Protein 5J4O (pdb70)

Organism: Homo sapiens (NCBI:txid9606)

Sequence (222 aa):
EASRQQQRRFNTSSIRDFEFWLSEAETLLAMKDQQARDLASSAGNLLKKHQLLERREMLAREDALKDLNTLAEDDLLSSSGTTFNVDQIVKKKDNNVNKRFLNVQELAAAHHEKLKEAYALFQFFQDLDDEESWIEEKLIRVSSQDYGRDLQGVQNLLKKHKRLEGELVAHEEPAIQNVLDMAEKLKDKAAVGQEEIQLRLAQFVEHWEEKLKELAKARGLKLEESLEYLQFMQ

CATH classification: 1.20.58.60

Solvent-accessible surface area: 14450 Å² total; per-residue (Å²): 232,42,66,93,44,105,113,0,33,79,32,0,138,75,5,56,137,21,0,51,93,6,54,77,10,14,88,36,64,126,91,18,202,76,46,81,35,0,18,80,7,19,135,94,3,53,92,10,113,166,59,21,137,70,45,53,83,43,10,126,96,6,35,82,27,0,81,72,2,43,102,62,69,32,198,33,65,99,88,0,59,134,54,36,62,82,0,40,141,68,7,93,68,0,59,124,72,9,72,58,23,12,82,113,1,95,79,10,81,30,10,54,53,2,42,81,34,0,71,78,25,45,73,42,1,84,87,15,20,138,102,4,80,42,164,78,70,20,235,83,42,147,25,0,90,70,24,13,138,120,7,129,167,9,64,50,73,22,110,76,44,99,88,37,2,82,66,1,53,60,44,13,111,128,22,132,141,98,80,32,1,43,112,147,135,20,90,114,66,17,61,88,3,48,107,57,16,90,116,0,82,121,59,6,136,51,19,9,86,105,0,104,96,17,40,109,139,24,83,170,128,163

InterPro domains:
  IPR001452 SH3 domain [PF00018] (984-1028)
  IPR001452 SH3 domain [PS50002] (977-1036)
  IPR001452 SH3 domain [SM00326] (980-1035)
  IPR002017 Spectrin repeat [PF00435] (53-155)
  IPR002017 Spectrin repeat [PF00435] (159-261)
  IPR002017 Spectrin repeat [PF00435] (265-367)
  IPR002017 Spectrin repeat [PF00435] (371-474)
  IPR002017 Spectrin repeat [PF00435] (477-580)
  IPR002017 Spectrin repeat [PF00435] (583-685)
  IPR002017 Spectrin repeat [PF00435] (688-790)
  IPR002017 Spectrin repeat [PF00435] (794-896)
  IPR002017 Spectrin repeat [PF00435] (900-969)
  IPR002017 Spectrin repeat [PF00435] (1086-1179)
  IPR002017 Spectrin repeat [PF00435] (1185-1287)
  IPR002017 Spectrin repeat [PF00435] (1290-1392)
  IPR002017 Spectrin repeat [PF00435] (1396-1497)
  IPR002017 Spectrin repeat [PF00435] (1501-1605)
  IPR002017 Spectrin repeat [PF00435] (1608-1711)
  IPR002017 Spectrin repeat [PF00435] (1714-1817)
  IPR002017 Spectrin repeat [PF00435] (1820-1926)

Structure (mmCIF, N/CA/C/O backbone):
data_5J4O
#
_entry.id   5J4O
#
_cell.length_a   37.640
_cell.length_b   43.670
_cell.length_c   154.280
_cell.angle_alpha   90.00
_cell.angle_beta   90.00
_cell.angle_gamma   90.00
#
_symmetry.space_group_name_H-M   'P 21 21 21'
#
loop_
_entity.id
_entity.type
_entity.pdbx_description
1 polymer 'Spectrin alpha chain, erythrocytic 1'
2 non-polymer 1,2-ETHANEDIOL
3 non-polymer 'TETRAETHYLENE GLYCOL'
4 water water
#
loop_
_atom_site.group_PDB
_atom_site.id
_atom_site.type_symbol
_atom_site.label_atom_id
_atom_site.label_alt_id
_atom_site.label_comp_id
_atom_site.label_asym_id
_atom_site.label_entity_id
_atom_site.label_seq_id
_atom_site.pdbx_PDB_ins_code
_atom_site.Cartn_x
_atom_site.Cartn_y
_atom_site.Cartn_z
_atom_site.occupancy
_atom_site.B_iso_or_equiv
_atom_site.auth_seq_id
_atom_site.auth_comp_id
_atom_site.auth_asym_id
_atom_site.auth_atom_id
_atom_site.pdbx_PDB_model_num
ATOM 1 N N . GLU A 1 10 ? -28.541 41.073 -7.517 1.00 40.04 7 GLU A N 1
ATOM 2 C CA . GLU A 1 10 ? -29.456 41.508 -6.460 1.00 37.05 7 GLU A CA 1
ATOM 3 C C . GLU A 1 10 ? -30.228 40.333 -5.815 1.00 31.47 7 GLU A C 1
ATOM 4 O O . GLU A 1 10 ? -31.119 40.577 -5.017 1.00 27.78 7 GLU A O 1
ATOM 15 N N . ALA A 1 11 ? -29.921 39.074 -6.146 1.00 25.24 8 ALA A N 1
ATOM 16 C CA . ALA A 1 11 ? -30.712 37.965 -5.630 1.00 23.01 8 ALA A CA 1
ATOM 17 C C . ALA A 1 11 ? -30.692 37.839 -4.118 1.00 23.25 8 ALA A C 1
ATOM 18 O O . ALA A 1 11 ? -29.632 38.033 -3.497 1.00 23.72 8 ALA A O 1
ATOM 25 N N . SER A 1 12 ? -31.808 37.365 -3.523 1.00 18.38 9 S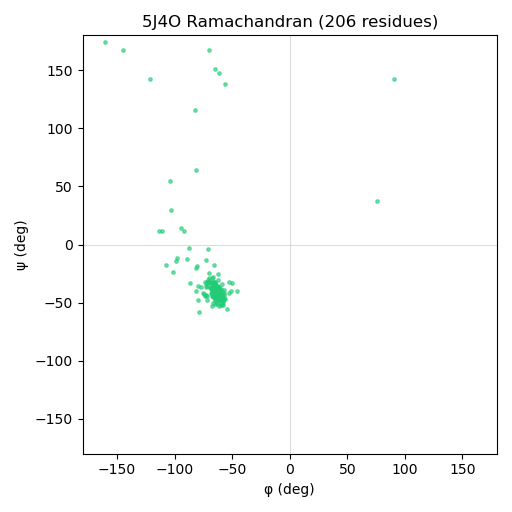ER A N 1
ATOM 26 C CA . SER A 1 12 ? -31.857 37.096 -2.097 1.00 15.87 9 SER A C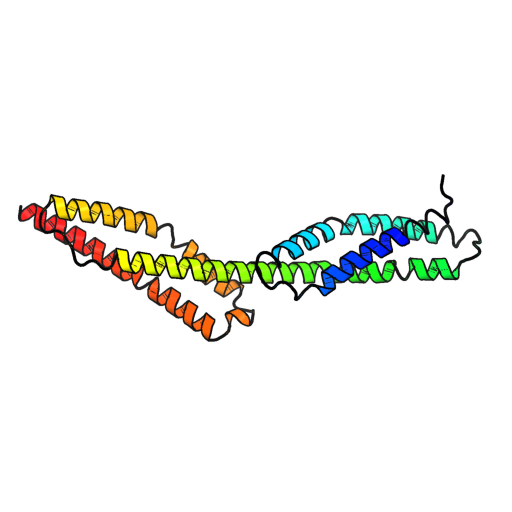A 1
ATOM 27 C C . SER A 1 12 ? -30.980 35.863 -1.757 1.00 18.49 9 SER A C 1
ATOM 28 O O . SER A 1 12 ? -30.608 35.083 -2.645 1.00 18.39 9 SER A O 1
ATOM 36 N N . ARG A 1 13 ? -30.710 35.653 -0.471 1.00 17.00 10 ARG A N 1
ATOM 37 C CA . ARG A 1 13 ? -29.920 34.506 -0.013 1.00 17.17 10 ARG A CA 1
ATOM 38 C C . ARG A 1 13 ? -30.623 33.233 -0.474 1.00 17.18 10 ARG A C 1
ATOM 39 O O . ARG A 1 13 ? -29.986 32.291 -0.982 1.00 17.34 10 ARG A O 1
ATOM 60 N N . GLN A 1 14 ? -31.969 33.172 -0.315 1.00 15.06 11 GLN A N 1
ATOM 61 C CA . GLN A 1 14 ? -32.687 31.972 -0.733 1.00 15.44 11 GLN A CA 1
ATOM 62 C C . GLN A 1 14 ? -32.606 31.718 -2.240 1.00 18.27 11 GLN A C 1
ATOM 63 O O . GLN A 1 14 ? -32.461 30.550 -2.662 1.00 18.33 11 GLN A O 1
ATOM 77 N N . GLN A 1 15 ? -32.699 32.770 -3.043 1.00 15.64 12 GLN A N 1
ATOM 78 C CA A GLN A 1 15 ? -32.613 32.636 -4.496 0.46 16.46 12 GLN A CA 1
ATOM 79 C CA B GLN A 1 15 ? -32.600 32.591 -4.501 0.54 16.11 12 GLN A CA 1
ATOM 80 C C . GLN A 1 15 ? -31.203 32.180 -4.886 1.00 19.07 12 GLN A C 1
ATOM 81 O O . GLN A 1 15 ? -31.043 31.290 -5.749 1.00 18.42 12 GLN A O 1
ATOM 108 N N . ARG A 1 16 ? -30.169 32.778 -4.248 1.00 16.74 13 ARG A N 1
ATOM 109 C CA A ARG A 1 16 ? -28.799 32.386 -4.576 0.52 17.15 13 ARG A CA 1
ATOM 110 C CA B ARG A 1 16 ? -28.769 32.393 -4.501 0.48 17.16 13 ARG A CA 1
ATOM 111 C C . ARG A 1 16 ? -28.567 30.929 -4.186 1.00 17.23 13 ARG A C 1
ATOM 112 O O . ARG A 1 16 ? -27.883 30.190 -4.931 1.00 16.65 13 ARG A O 1
ATOM 153 N N . PHE A 1 17 ? -29.103 30.504 -3.054 1.00 15.02 14 PHE A N 1
ATOM 154 C CA . PHE A 1 17 ? -28.976 29.096 -2.645 1.00 14.77 14 PHE A CA 1
ATOM 155 C C . PHE A 1 17 ? -29.608 28.181 -3.671 1.00 16.62 14 PHE A C 1
ATOM 156 O O . PHE A 1 17 ? -28.999 27.186 -4.105 1.00 18.04 14 PHE A O 1
ATOM 173 N N . ASN A 1 18 ? -30.834 28.519 -4.107 1.00 15.11 15 ASN A N 1
ATOM 174 C CA . ASN A 1 18 ? -31.493 27.659 -5.087 1.00 15.15 15 ASN A CA 1
ATOM 175 C C . ASN A 1 18 ? -30.727 27.605 -6.407 1.00 16.63 15 ASN A C 1
ATOM 176 O O . ASN A 1 18 ? -30.615 26.532 -7.017 1.00 16.24 15 ASN A O 1
ATOM 187 N N . THR A 1 19 ? -30.210 28.742 -6.878 1.00 15.44 16 THR A N 1
ATOM 188 C CA . THR A 1 19 ? -29.443 28.763 -8.127 1.00 15.91 16 THR A CA 1
ATOM 189 C C . THR A 1 19 ? -28.159 27.932 -8.006 1.00 18.72 16 THR A C 1
ATOM 190 O O . THR A 1 19 ? -27.796 27.190 -8.928 1.00 18.22 16 THR A O 1
ATOM 201 N N . SER A 1 20 ? -27.492 28.026 -6.832 1.00 16.29 17 SER A N 1
ATOM 202 C CA A SER A 1 20 ? -26.256 27.281 -6.576 0.58 16.44 17 SER A CA 1
ATOM 203 C CA B SER A 1 20 ? -26.251 27.283 -6.606 0.42 16.37 17 SER A CA 1
ATOM 204 C C . SER A 1 20 ? -26.520 25.796 -6.509 1.00 18.74 17 SER A C 1
ATOM 205 O O . SER A 1 20 ? -25.747 24.998 -7.077 1.00 19.75 17 SER A O 1
ATOM 220 N N . ILE A 1 21 ? -27.608 25.404 -5.841 1.00 15.65 18 ILE A N 1
ATOM 221 C CA . ILE A 1 21 ? -27.953 23.995 -5.755 1.00 14.81 18 ILE A CA 1
ATOM 222 C C . ILE A 1 21 ? -28.209 23.479 -7.178 1.00 19.27 18 ILE A C 1
ATOM 223 O O . ILE A 1 21 ? -27.711 22.427 -7.524 1.00 18.28 18 ILE A O 1
ATOM 239 N N . ARG A 1 22 ? -28.996 24.183 -7.993 1.00 15.98 19 ARG A N 1
ATOM 240 C CA . ARG A 1 22 ? -29.233 23.725 -9.367 1.00 15.40 19 ARG A CA 1
ATOM 241 C C . ARG A 1 22 ? -27.935 23.560 -10.158 1.00 19.06 19 ARG A C 1
ATOM 242 O O . ARG A 1 22 ? -27.759 22.562 -10.889 1.00 19.63 19 ARG A O 1
ATOM 263 N N . ASP A 1 23 ? -27.009 24.507 -10.012 1.00 18.23 20 ASP A N 1
ATOM 264 C CA . ASP A 1 23 ? -25.722 24.450 -10.695 1.00 19.63 20 ASP A CA 1
ATOM 265 C C . ASP A 1 23 ? -24.925 23.229 -10.256 1.00 20.98 20 ASP A C 1
ATOM 266 O O . ASP A 1 23 ? -24.438 22.466 -11.107 1.00 21.58 20 ASP A O 1
ATOM 275 N N . PHE A 1 24 ? -24.871 22.957 -8.947 1.00 17.90 21 PHE A N 1
ATOM 276 C CA . PHE A 1 24 ? -24.173 21.767 -8.428 1.00 16.74 21 PHE A CA 1
ATOM 277 C C . PHE A 1 24 ? -24.836 20.492 -8.878 1.00 18.36 21 PHE A C 1
ATOM 278 O O . PHE A 1 24 ? -24.139 19.533 -9.226 1.00 18.04 21 PHE A O 1
ATOM 295 N N . GLU A 1 25 ? -26.173 20.442 -8.881 1.00 15.75 22 GLU A N 1
ATOM 296 C CA . GLU A 1 25 ? -26.892 19.242 -9.315 1.00 14.63 22 GLU A CA 1
ATOM 297 C C . GLU A 1 25 ? -26.540 18.904 -10.755 1.00 18.93 22 GLU A C 1
ATOM 298 O O . GLU A 1 25 ? -26.284 17.747 -11.072 1.00 19.59 22 GLU A O 1
ATOM 310 N N . PHE A 1 26 ? -26.510 19.897 -11.635 1.00 16.98 23 PHE A N 1
ATOM 311 C CA . PHE A 1 26 ? -26.161 19.631 -13.037 1.00 18.22 23 PHE A CA 1
ATOM 312 C C . PHE A 1 26 ? -24.718 19.129 -13.169 1.00 18.80 23 PHE A C 1
ATOM 313 O O . PHE A 1 26 ? -24.463 18.131 -13.879 1.00 21.01 23 PHE A O 1
ATOM 330 N N . TRP A 1 27 ? -23.771 19.771 -12.480 1.00 17.44 24 TRP A N 1
ATOM 331 C CA . TRP A 1 27 ? -22.354 19.375 -12.522 1.00 17.56 24 TRP A CA 1
ATOM 332 C C . TRP A 1 27 ? -22.183 17.944 -11.981 1.00 17.13 24 TRP A C 1
ATOM 333 O O . TRP A 1 27 ? -21.465 17.114 -12.559 1.00 17.23 24 TRP A O 1
ATOM 354 N N . LEU A 1 28 ? -22.890 17.640 -10.888 1.00 14.40 25 LEU A N 1
ATOM 355 C CA . LEU A 1 28 ? -22.840 16.315 -10.312 1.00 14.17 25 LEU A CA 1
ATOM 356 C C . LEU A 1 28 ? -23.397 15.248 -11.248 1.00 17.31 25 LEU A C 1
ATOM 357 O O . LEU A 1 28 ? -22.833 14.150 -11.360 1.00 17.19 25 LEU A O 1
ATOM 373 N N . SER A 1 29 ? -24.502 15.576 -11.937 1.00 15.29 26 SER A N 1
ATOM 374 C CA . SER A 1 29 ? -25.099 14.628 -12.866 1.00 15.07 26 SER A CA 1
ATOM 375 C C . SER A 1 29 ? -24.140 14.350 -14.011 1.00 18.43 26 SER A C 1
ATOM 376 O O . SER A 1 29 ? -24.014 13.195 -14.454 1.00 17.96 26 SER A O 1
ATOM 384 N N . GLU A 1 30 ? -23.408 15.368 -14.486 1.00 16.56 27 GLU A N 1
ATOM 385 C CA . GLU A 1 30 ? -22.443 15.146 -15.564 1.00 16.47 27 GLU A CA 1
ATOM 386 C C . GLU A 1 30 ? -21.298 14.226 -15.081 1.00 17.75 27 GLU A C 1
ATOM 387 O O . GLU A 1 30 ? -20.882 13.314 -15.781 1.00 17.15 27 GLU A O 1
ATOM 399 N N . ALA A 1 31 ? -20.804 14.475 -13.849 1.00 15.73 28 ALA A N 1
ATOM 400 C CA . ALA A 1 31 ? -19.708 13.679 -13.283 1.00 14.70 28 ALA A CA 1
ATOM 401 C C . ALA A 1 31 ? -20.180 12.247 -13.043 1.00 15.81 28 ALA A C 1
ATOM 402 O O . ALA A 1 31 ? -19.422 11.287 -13.283 1.00 16.59 28 ALA A O 1
ATOM 409 N N . GLU A 1 32 ? -21.431 12.070 -12.569 1.00 15.67 29 GLU A N 1
ATOM 410 C CA . GLU A 1 32 ? -21.998 10.730 -12.342 1.00 14.24 29 GLU A CA 1
ATOM 411 C C . GLU A 1 32 ? -22.132 9.988 -13.656 1.00 15.81 29 GLU A C 1
ATOM 412 O O . GLU A 1 32 ? -21.809 8.797 -13.726 1.00 16.48 29 GLU A O 1
ATOM 424 N N . THR A 1 33 ? -22.511 10.692 -14.724 1.00 15.51 30 THR A N 1
ATOM 425 C CA . THR A 1 33 ? -22.582 10.050 -16.041 1.00 16.22 30 THR A CA 1
ATOM 426 C C . THR A 1 33 ? -21.180 9.594 -16.435 1.00 18.82 30 THR A C 1
ATOM 427 O O . THR A 1 33 ? -20.999 8.499 -16.971 1.00 18.61 30 THR A O 1
ATOM 438 N N . LEU A 1 34 ? -20.154 10.439 -16.243 1.00 15.46 31 LEU A N 1
ATOM 439 C CA . LEU A 1 34 ? -18.784 10.055 -16.601 1.00 15.42 31 LEU A CA 1
ATOM 440 C C . LEU A 1 34 ? -18.352 8.818 -15.824 1.00 17.14 31 LEU A C 1
ATOM 441 O O . LEU A 1 34 ? -17.806 7.883 -16.393 1.00 17.73 31 LEU A O 1
ATOM 457 N N . LEU A 1 35 ? -18.666 8.756 -14.532 1.00 14.89 32 LEU A N 1
ATOM 458 C CA . LEU A 1 35 ? -18.279 7.586 -13.755 1.00 15.27 32 LEU A CA 1
ATOM 459 C C . LEU A 1 35 ? -19.014 6.340 -14.256 1.00 19.54 32 LEU A C 1
ATOM 460 O O . LEU A 1 35 ? -18.404 5.281 -14.321 1.00 23.87 32 LEU A O 1
ATOM 476 N N . ALA A 1 36 ? -20.254 6.475 -14.704 1.00 18.45 33 ALA A N 1
ATOM 477 C CA . ALA A 1 36 ? -21.038 5.355 -15.244 1.00 19.82 33 ALA A CA 1
ATOM 478 C C . ALA A 1 36 ? -20.547 4.917 -16.635 1.00 23.97 33 ALA A C 1
ATOM 479 O O . ALA A 1 36 ? -20.957 3.842 -17.102 1.00 26.15 33 ALA A O 1
ATOM 486 N N . MET A 1 37 ? -19.693 5.720 -17.312 1.00 21.21 34 MET A N 1
ATOM 487 C CA . MET A 1 37 ? -19.121 5.385 -18.634 1.00 21.80 34 MET A CA 1
ATOM 488 C C . MET A 1 37 ? -17.788 4.678 -18.528 1.00 26.60 34 MET A C 1
ATOM 489 O O . MET A 1 37 ? -17.147 4.452 -19.569 1.00 27.33 34 MET A O 1
ATOM 503 N N . LYS A 1 38 ? -17.397 4.223 -17.308 1.00 26.06 35 LYS A N 1
ATOM 504 C CA . LYS A 1 38 ? -16.086 3.589 -17.047 1.00 27.99 35 LYS A CA 1
ATOM 505 C C . LYS A 1 38 ? -15.761 2.458 -18.031 1.00 34.24 35 LYS A C 1
ATOM 506 O O . LYS A 1 38 ? -14.624 2.372 -18.490 1.00 37.35 35 LYS A O 1
ATOM 525 N N . ASP A 1 39 ? -16.747 1.639 -18.390 1.00 30.76 36 ASP A N 1
ATOM 526 C CA . ASP A 1 39 ? -16.502 0.489 -19.299 1.00 31.75 36 ASP A CA 1
ATOM 527 C C . ASP A 1 39 ? -16.836 0.732 -20.799 1.00 37.12 36 ASP A C 1
ATOM 528 O O . ASP A 1 39 ? -16.878 -0.238 -21.565 1.00 36.71 36 ASP A O 1
ATOM 537 N N A GLN A 1 40 ? -17.012 2.006 -21.221 0.50 33.68 37 GLN A N 1
ATOM 538 N N B GLN A 1 40 ? -17.018 2.006 -21.215 0.50 34.94 37 GLN A N 1
ATOM 539 C CA A GLN A 1 40 ? -17.308 2.364 -22.619 0.50 33.79 37 GLN A CA 1
ATOM 540 C CA B GLN A 1 40 ? -17.332 2.363 -22.606 0.50 35.67 37 GLN A CA 1
ATOM 541 C C A GLN A 1 40 ? -16.065 2.675 -23.452 0.50 36.51 37 GLN A C 1
ATOM 542 C C B GLN A 1 40 ? -16.077 2.742 -23.425 0.50 37.08 37 GLN A C 1
ATOM 543 O O A GLN A 1 40 ? -16.199 3.117 -24.595 0.50 37.39 37 GLN A O 1
ATOM 544 O O B GLN A 1 40 ? -16.212 3.247 -24.541 0.50 37.55 37 GLN A O 1
ATOM 571 N N . ALA A 1 41 ? -14.862 2.471 -22.905 1.00 31.85 38 ALA A N 1
ATOM 572 C CA . ALA A 1 41 ? -13.628 2.724 -23.642 1.00 31.85 38 ALA A CA 1
ATOM 573 C C . ALA A 1 41 ? -13.489 1.503 -24.568 1.00 35.70 38 ALA A C 1
ATOM 574 O O . ALA A 1 41 ? -13.063 0.464 -24.105 1.00 34.84 38 ALA A O 1
ATOM 582 N N . ARG A 1 42 ? -14.029 1.598 -25.798 1.00 33.69 39 ARG A N 1
ATOM 583 C CA . ARG A 1 42 ? -13.997 0.500 -26.796 1.00 34.27 39 ARG A CA 1
ATOM 584 C C . ARG A 1 42 ? -12.886 0.630 -27.813 1.00 36.25 39 ARG A C 1
ATOM 585 O O . ARG A 1 42 ? -12.611 -0.330 -28.534 1.00 37.66 39 ARG A O 1
ATOM 606 N N . ASP A 1 43 ? -12.223 1.781 -27.864 1.00 31.23 40 ASP A N 1
ATOM 607 C CA . ASP A 1 43 ? -11.108 2.014 -28.762 1.00 31.26 40 ASP A CA 1
ATOM 608 C C . ASP A 1 43 ?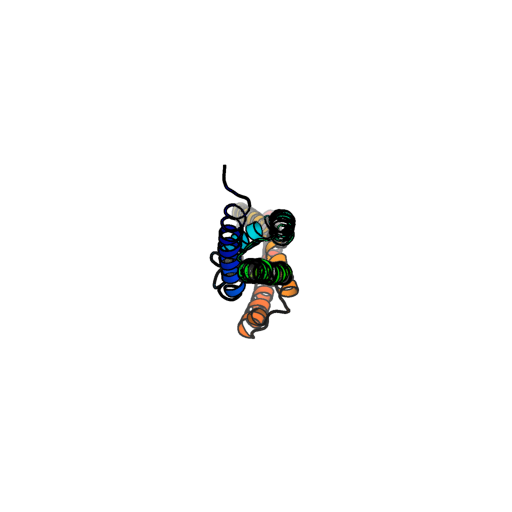 -10.284 3.190 -28.248 1.00 31.49 40 ASP A C 1
ATOM 609 O O . ASP A 1 43 ? -10.658 3.831 -27.261 1.00 27.93 40 ASP A O 1
ATOM 618 N N . LEU A 1 44 ? -9.163 3.454 -28.890 1.00 27.09 41 LEU A N 1
ATOM 619 C CA . LEU A 1 44 ? -8.264 4.522 -28.465 1.00 24.68 41 LEU A CA 1
ATOM 620 C C . LEU A 1 44 ? -8.962 5.901 -28.402 1.00 24.72 41 LEU A C 1
ATOM 621 O O . LEU A 1 44 ? -8.794 6.655 -27.417 1.00 22.65 41 LEU A O 1
ATOM 637 N N . ALA A 1 45 ? -9.724 6.247 -29.440 1.00 22.05 42 ALA A N 1
ATOM 638 C CA . ALA A 1 45 ? -10.402 7.543 -29.485 1.00 22.23 42 ALA A CA 1
ATOM 639 C C . ALA A 1 45 ? -11.454 7.707 -28.371 1.00 23.84 42 ALA A C 1
ATOM 640 O O . ALA A 1 45 ? -11.567 8.785 -27.761 1.00 21.80 42 ALA A O 1
ATOM 647 N N . SER A 1 46 ? -12.237 6.639 -28.123 1.00 20.47 43 SER A N 1
ATOM 648 C CA A SER A 1 46 ? -13.252 6.708 -27.077 0.57 19.65 43 SER A CA 1
ATOM 649 C CA B SER A 1 46 ? -13.252 6.666 -27.075 0.43 19.42 43 SER A CA 1
ATOM 650 C C . SER A 1 46 ? -12.587 6.749 -25.717 1.00 20.69 43 SER A C 1
ATOM 651 O O . SER A 1 46 ? -13.027 7.520 -24.848 1.00 19.50 43 SER A O 1
ATOM 666 N N . ALA A 1 47 ? -11.491 6.005 -25.520 1.00 19.78 44 ALA A N 1
ATOM 667 C CA . ALA A 1 47 ? -10.783 6.086 -24.226 1.00 18.97 44 ALA A CA 1
ATOM 668 C C . ALA A 1 47 ? -10.231 7.517 -24.062 1.00 19.40 44 ALA A C 1
ATOM 669 O O . ALA A 1 47 ? -10.245 8.088 -22.965 1.00 19.97 44 ALA A O 1
ATOM 676 N N . GLY A 1 48 ? -9.714 8.077 -25.157 1.00 18.55 45 GLY A N 1
ATOM 677 C CA . GLY A 1 48 ? -9.141 9.419 -25.139 1.00 19.38 45 GLY A CA 1
ATOM 678 C C . GLY A 1 48 ? -10.173 10.476 -24.797 1.00 20.53 45 GLY A C 1
ATOM 679 O O . GLY A 1 48 ? -9.919 11.385 -23.994 1.00 20.22 45 GLY A O 1
ATOM 683 N N . ASN A 1 49 ? -11.375 10.345 -25.378 1.00 18.60 46 ASN A N 1
ATOM 684 C CA . ASN A 1 49 ? -12.498 11.263 -25.112 1.00 18.29 46 ASN A CA 1
ATOM 685 C C . ASN A 1 49 ? -12.806 11.238 -23.596 1.00 20.25 46 ASN A C 1
ATOM 686 O O . ASN A 1 49 ? -12.939 12.287 -22.963 1.00 20.32 46 ASN A O 1
ATOM 697 N N . LEU A 1 50 ? -12.914 10.015 -23.022 1.00 17.95 47 LEU A N 1
ATOM 698 C CA . LEU A 1 50 ? -13.169 9.861 -21.574 1.00 16.66 47 LEU A CA 1
ATOM 699 C C . LEU A 1 50 ? -12.041 10.381 -20.703 1.00 20.44 47 LEU A C 1
ATOM 700 O O . LEU A 1 50 ? -12.306 10.985 -19.649 1.00 18.61 47 LEU A O 1
ATOM 716 N N . LEU A 1 51 ? -10.767 10.206 -21.139 1.00 18.00 48 LEU A N 1
ATOM 717 C CA . LEU A 1 51 ? -9.632 10.744 -20.380 1.00 16.19 48 LEU A CA 1
ATOM 718 C C . LEU A 1 51 ? -9.669 12.269 -20.341 1.00 18.26 48 LEU A C 1
ATOM 719 O O .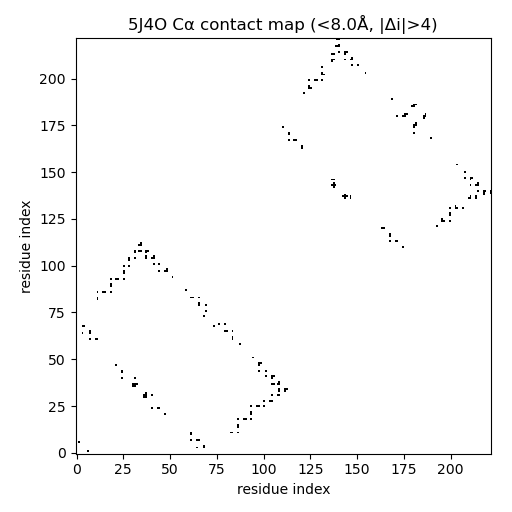 LEU A 1 51 ? -9.414 12.851 -19.288 1.00 17.92 48 LEU A O 1
ATOM 735 N N . LYS A 1 52 ? -9.977 12.929 -21.465 1.00 17.61 49 LYS A N 1
ATOM 736 C CA . LYS A 1 52 ? -10.105 14.387 -21.453 1.00 18.64 49 LYS A CA 1
ATOM 737 C C . LYS A 1 52 ? -11.179 14.844 -20.461 1.00 20.21 49 LYS A C 1
ATOM 738 O O . LYS A 1 52 ? -10.977 15.811 -19.735 1.00 21.09 49 LYS A O 1
ATOM 757 N N . LYS A 1 53 ? -12.301 14.109 -20.377 1.00 17.37 50 LYS A N 1
ATOM 758 C CA . LYS A 1 53 ? -13.362 14.456 -19.411 1.00 15.78 50 LYS A CA 1
ATOM 759 C C . LYS A 1 53 ? -12.865 14.259 -17.970 1.00 18.31 50 LYS A C 1
ATOM 760 O O . LYS A 1 53 ? -13.159 15.077 -17.099 1.00 18.69 50 LYS A O 1
ATOM 779 N N . HIS A 1 54 ? -12.095 13.205 -17.725 1.00 15.15 51 HIS A N 1
ATOM 780 C CA . HIS A 1 54 ? -11.519 12.964 -16.389 1.00 15.70 51 HIS A CA 1
ATOM 781 C C . HIS A 1 54 ? -10.486 14.026 -15.994 1.00 18.00 51 HIS A C 1
ATOM 782 O O . HIS A 1 54 ? -10.379 14.397 -14.823 1.00 16.82 51 HIS A O 1
ATOM 796 N N . GLN A 1 55 ? -9.733 14.537 -16.966 1.00 18.25 52 GLN A N 1
ATOM 797 C CA . GLN A 1 55 ? -8.755 15.591 -16.675 1.00 17.60 52 GLN A CA 1
ATOM 798 C C . GLN A 1 55 ? -9.491 16.872 -16.249 1.00 19.29 52 GLN A C 1
ATOM 799 O O . GLN A 1 55 ? -9.086 17.515 -15.296 1.00 20.02 52 GLN A O 1
ATOM 813 N N . LEU A 1 56 ? -10.616 17.160 -16.889 1.00 18.96 53 LEU A N 1
ATOM 814 C CA . LEU A 1 56 ? -11.418 18.334 -16.505 1.00 20.04 53 LEU A CA 1
ATOM 815 C C . LEU A 1 56 ? -12.000 18.122 -15.128 1.00 20.99 53 LEU A C 1
ATOM 816 O O . LEU A 1 56 ? -11.978 19.037 -14.307 1.00 23.22 53 LEU A O 1
ATOM 832 N N . LEU A 1 57 ? -12.521 16.942 -14.865 1.00 16.64 54 LEU A N 1
ATOM 833 C CA . LEU A 1 57 ? -13.093 16.647 -13.535 1.00 15.88 54 LEU A CA 1
ATOM 834 C C . LEU A 1 57 ? -12.043 16.804 -12.430 1.00 21.23 54 LEU A C 1
ATOM 835 O O . LEU A 1 57 ? -12.342 17.315 -11.347 1.00 21.04 54 LEU A O 1
ATOM 851 N N . GLU A 1 58 ? -10.829 16.278 -12.651 1.00 18.25 55 GLU A N 1
ATOM 852 C CA . GLU A 1 58 ? -9.715 16.374 -11.691 1.00 18.77 55 GLU A CA 1
ATOM 853 C C . GLU A 1 58 ? -9.347 17.808 -11.431 1.00 23.23 55 GLU A C 1
ATOM 854 O O . GLU A 1 58 ? -9.165 18.176 -10.254 1.00 25.13 55 GLU A O 1
ATOM 866 N N . ARG A 1 59 ? -9.275 18.608 -12.507 1.00 22.93 56 ARG A N 1
ATOM 867 C CA A ARG A 1 59 ? -8.914 20.028 -12.422 0.50 24.29 56 ARG A CA 1
ATOM 868 C CA B ARG A 1 59 ? -8.893 20.011 -12.378 0.50 24.05 56 ARG A CA 1
ATOM 869 C C . ARG A 1 59 ? -9.947 20.877 -11.713 1.00 28.57 56 ARG A C 1
ATOM 870 O O . ARG A 1 59 ? -9.565 21.911 -11.137 1.00 31.21 56 ARG A O 1
ATOM 911 N N . GLU A 1 60 ? -11.254 20.512 -11.811 1.00 22.66 57 GLU A N 1
ATOM 912 C CA . GLU A 1 60 ? -12.376 21.254 -11.214 1.00 21.76 57 GLU A CA 1
ATOM 913 C C . GLU A 1 60 ? -12.703 20.817 -9.787 1.00 24.21 57 GLU A C 1
ATOM 914 O O . GLU A 1 60 ? -13.465 21.516 -9.112 1.00 22.59 57 GLU A O 1
ATOM 926 N N . MET A 1 61 ? -12.141 19.676 -9.319 1.00 21.67 58 MET A N 1
ATOM 927 C CA . MET A 1 61 ? -12.551 19.098 -8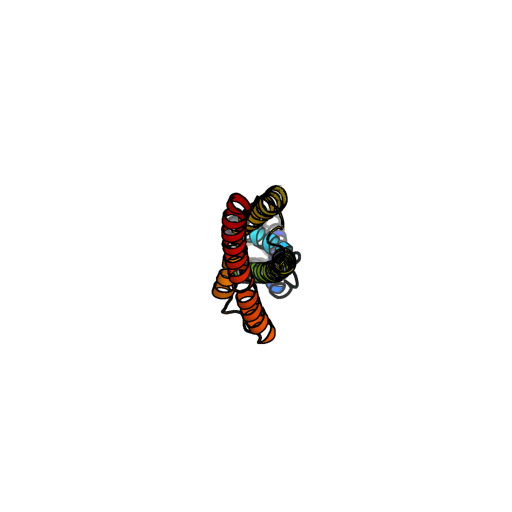.034 1.00 20.34 58 MET A CA 1
ATOM 928 C C . MET A 1 61 ? -12.352 20.018 -6.841 1.00 21.55 58 MET A C 1
ATOM 929 O O . MET A 1 61 ? -13.298 20.210 -6.059 1.00 20.00 58 MET A O 1
ATOM 943 N N . LEU A 1 62 ? -11.138 20.589 -6.683 1.00 20.40 59 LEU A N 1
ATOM 944 C CA . LEU A 1 62 ? -10.842 21.417 -5.518 1.00 21.93 59 LEU A CA 1
ATOM 945 C C . LEU A 1 62 ? -11.622 22.719 -5.555 1.00 20.88 59 LEU A C 1
ATOM 946 O O . LEU A 1 62 ? -12.070 23.177 -4.507 1.00 22.32 59 LEU A O 1
ATOM 962 N N . ALA A 1 63 ? -11.897 23.260 -6.756 1.00 20.87 60 ALA A N 1
ATOM 963 C CA . ALA A 1 63 ? -12.677 24.504 -6.830 1.00 21.18 60 ALA A CA 1
ATOM 964 C C . ALA A 1 63 ? -14.133 24.217 -6.487 1.00 20.28 60 ALA A C 1
ATOM 965 O O . ALA A 1 63 ? -14.769 24.998 -5.790 1.00 19.20 60 ALA A O 1
ATOM 972 N N . ARG A 1 64 ? -14.649 23.054 -6.893 1.00 17.68 61 ARG A N 1
ATOM 973 C CA . ARG A 1 64 ? -16.019 22.691 -6.515 1.00 16.04 61 ARG A CA 1
ATOM 974 C C . ARG A 1 64 ? -16.122 22.422 -5.013 1.00 16.02 61 ARG A C 1
ATOM 975 O O . ARG A 1 64 ? -17.122 22.748 -4.393 1.00 16.38 61 ARG A O 1
ATOM 996 N N . GLU A 1 65 ? -15.095 21.813 -4.426 1.00 15.79 62 GLU A N 1
ATOM 997 C CA . GLU A 1 65 ? -15.060 21.557 -2.984 1.00 14.48 62 GLU A CA 1
ATOM 998 C C . GLU A 1 65 ? -15.101 22.910 -2.259 1.00 18.29 62 GLU A C 1
ATOM 999 O O . GLU A 1 65 ? -15.781 23.034 -1.260 1.00 17.54 62 GLU A O 1
ATOM 1011 N N . ASP A 1 66 ? -14.371 23.897 -2.776 1.00 14.85 63 ASP A N 1
ATOM 1012 C CA . ASP A 1 66 ? -14.349 25.217 -2.149 1.00 16.03 63 ASP A CA 1
ATOM 1013 C C . ASP A 1 66 ? -15.717 25.902 -2.249 1.00 17.12 63 ASP A C 1
ATOM 1014 O O . ASP A 1 66 ? -16.249 26.429 -1.265 1.00 16.96 63 ASP A O 1
ATOM 1023 N N . ALA A 1 67 ? -16.334 25.840 -3.443 1.00 14.80 64 ALA A N 1
ATOM 1024 C CA . ALA A 1 67 ? -17.672 26.396 -3.644 1.00 15.88 64 ALA A CA 1
ATOM 1025 C C . ALA A 1 67 ? -18.695 25.706 -2.754 1.00 16.13 64 ALA A C 1
ATOM 1026 O O . ALA A 1 67 ? -19.637 26.356 -2.277 1.00 16.53 64 ALA A O 1
ATOM 1033 N N . LEU A 1 68 ? -18.537 24.398 -2.543 1.00 14.55 65 LEU A N 1
ATOM 1034 C CA . LEU A 1 68 ? -19.483 23.652 -1.706 1.00 14.72 65 LEU A CA 1
ATOM 1035 C C . LEU A 1 68 ? -19.399 24.110 -0.226 1.00 15.54 65 LEU A C 1
ATOM 1036 O O . LEU A 1 68 ? -20.406 24.197 0.453 1.00 15.20 65 LEU A O 1
ATOM 1052 N N . LYS A 1 69 ? -18.220 24.498 0.231 1.00 13.37 66 LYS A N 1
ATOM 1053 C CA . LYS A 1 69 ? -18.086 25.009 1.572 1.00 13.13 66 LYS A CA 1
ATOM 1054 C C . LYS A 1 69 ? -18.944 26.267 1.695 1.00 14.90 66 LYS A C 1
ATOM 1055 O O . LYS A 1 69 ? -19.622 26.447 2.680 1.00 15.54 66 LYS A O 1
ATOM 1074 N N . ASP A 1 70 ? -18.867 27.163 0.685 1.00 15.46 67 ASP A N 1
ATOM 1075 C CA . ASP A 1 70 ? -19.668 28.405 0.733 1.00 13.79 67 ASP A CA 1
ATOM 1076 C C . ASP A 1 70 ? -21.168 28.141 0.599 1.00 16.51 67 ASP A C 1
ATOM 1077 O O . ASP A 1 70 ? -21.968 28.848 1.211 1.00 17.12 67 ASP A O 1
ATOM 1086 N N . LEU A 1 71 ? -21.549 27.111 -0.175 1.00 14.94 68 LEU A N 1
ATOM 1087 C CA . LEU A 1 71 ? -22.946 26.735 -0.312 1.00 14.89 68 LEU A CA 1
ATOM 1088 C C . LEU A 1 71 ? -23.451 26.223 1.045 1.00 15.68 68 LEU A C 1
ATOM 1089 O O . LEU A 1 71 ? -24.547 26.592 1.482 1.00 15.44 68 LEU A O 1
ATOM 1105 N N . ASN A 1 72 ? -22.635 25.448 1.750 1.00 14.64 69 ASN A N 1
ATOM 1106 C CA . ASN A 1 72 ? -22.998 24.935 3.072 1.00 13.38 69 ASN A CA 1
ATOM 1107 C C . ASN A 1 72 ? -23.144 26.087 4.089 1.00 14.66 69 ASN A C 1
ATOM 1108 O O . ASN A 1 72 ? -24.060 26.070 4.893 1.00 15.74 69 ASN A O 1
ATOM 1119 N N . THR A 1 73 ? -22.239 27.080 4.043 1.00 13.75 70 THR A N 1
ATOM 1120 C CA . THR A 1 73 ? -22.328 28.239 4.933 1.00 14.45 70 THR A CA 1
ATOM 1121 C C . THR A 1 73 ? -23.607 28.985 4.667 1.00 15.76 70 THR A C 1
ATOM 1122 O O . THR A 1 73 ? -24.272 29.403 5.623 1.00 17.00 70 THR A O 1
ATOM 1133 N N . LEU A 1 74 ? -23.957 29.170 3.365 1.00 13.93 71 LEU A N 1
ATOM 1134 C CA . LEU A 1 74 ? -25.168 29.865 3.007 1.00 15.08 71 LEU A CA 1
ATOM 1135 C C . LEU A 1 74 ? -26.391 29.098 3.512 1.00 16.09 71 LEU A C 1
ATOM 1136 O O . LEU A 1 74 ? -27.313 29.703 4.045 1.00 15.86 71 LEU A O 1
ATOM 1152 N N . ALA A 1 75 ? -26.397 27.774 3.364 1.00 13.92 72 ALA A N 1
ATOM 1153 C CA . ALA A 1 75 ? -27.518 26.983 3.843 1.00 14.69 72 ALA A CA 1
ATOM 1154 C C . ALA A 1 75 ? -27.652 27.170 5.333 1.00 16.23 72 ALA A C 1
ATOM 1155 O O . ALA A 1 75 ? -28.751 27.347 5.806 1.00 17.28 72 ALA A O 1
ATOM 1162 N N . GLU A 1 76 ? -26.544 27.123 6.094 1.00 16.21 73 GLU A N 1
ATOM 1163 C CA . GLU A 1 76 ? -26.646 27.258 7.547 1.00 18.39 73 GLU A CA 1
ATOM 1164 C C . GLU A 1 76 ? -27.117 28.652 7.926 1.00 21.28 73 GLU A C 1
ATOM 1165 O O . GLU A 1 76 ? -27.850 28.801 8.903 1.00 22.26 73 GLU A O 1
ATOM 1177 N N . ASP A 1 77 ? -26.747 29.680 7.156 1.00 16.95 74 ASP A N 1
ATOM 1178 C CA A ASP A 1 77 ? -27.228 31.049 7.421 0.48 17.59 74 ASP A CA 1
ATOM 1179 C CA B ASP A 1 77 ? -27.201 31.035 7.443 0.52 17.22 74 ASP A CA 1
ATOM 1180 C C . ASP A 1 77 ? -28.715 31.093 7.243 1.00 20.31 74 ASP A C 1
ATOM 1181 O O . ASP A 1 77 ? -29.407 31.649 8.096 1.00 23.80 74 ASP A O 1
ATOM 1198 N N . LEU A 1 78 ? -29.247 30.461 6.149 1.00 15.71 75 LEU A N 1
ATOM 1199 C CA . LEU A 1 78 ? -30.692 30.405 5.949 1.00 16.57 75 LEU A CA 1
ATOM 1200 C C . LEU A 1 78 ? -31.389 29.689 7.108 1.00 22.35 75 LEU A C 1
ATOM 1201 O O . LEU A 1 78 ? -32.432 30.180 7.595 1.00 23.38 75 LEU A O 1
ATOM 1217 N N . LEU A 1 79 ? -30.849 28.568 7.551 1.00 20.69 76 LEU A N 1
ATOM 1218 C CA . LEU A 1 79 ? -31.450 27.767 8.626 1.00 22.30 76 LEU A CA 1
ATOM 1219 C C . LEU A 1 79 ? -31.453 28.484 9.978 1.00 30.81 76 LEU A C 1
ATOM 1220 O O . LEU A 1 79 ? -32.408 28.319 10.734 1.00 33.91 76 LEU A O 1
ATOM 1236 N N . SER A 1 80 ? -30.436 29.298 10.263 1.00 28.26 77 SER A N 1
ATOM 1237 C CA A SER A 1 80 ? -30.331 30.059 11.523 0.36 28.24 77 SER A CA 1
ATOM 1238 C CA B SER A 1 80 ? -30.359 30.031 11.537 0.64 28.13 77 SER A CA 1
ATOM 1239 C C . SER A 1 80 ? -31.224 31.293 11.549 1.00 34.82 77 SER A C 1
ATOM 1240 O O . SER A 1 80 ? -31.499 31.829 12.631 1.00 34.69 77 SER A O 1
ATOM 1255 N N . SER A 1 81 ? -31.631 31.792 10.379 1.00 32.54 78 SER A N 1
ATOM 1256 C CA . SER A 1 81 ? -32.430 33.022 10.292 1.00 34.40 78 SER A CA 1
ATOM 1257 C C . SER A 1 81 ? -33.953 32.831 10.233 1.00 43.33 78 SER A C 1
ATOM 1258 O O . SER A 1 81 ? -34.666 33.802 9.948 1.00 45.94 78 SER A O 1
ATOM 1266 N N . GLY A 1 82 ? -34.447 31.639 10.550 1.00 40.03 79 GLY A N 1
ATOM 1267 C CA . GLY A 1 82 ? -35.879 31.390 10.624 1.00 40.05 79 GLY A CA 1
ATOM 1268 C C . GLY A 1 82 ? -36.612 31.261 9.308 1.00 44.57 79 GLY A C 1
ATOM 1269 O O . GLY A 1 82 ? -37.762 31.694 9.203 1.00 43.79 79 GLY A O 1
ATOM 1273 N N . THR A 1 83 ? -35.971 30.642 8.304 1.00 41.25 80 THR A N 1
ATOM 1274 C CA A THR A 1 83 ? -36.640 30.452 7.014 0.50 41.28 80 THR A CA 1
ATOM 1275 C CA B THR A 1 83 ? -36.570 30.376 6.995 0.50 41.16 80 THR A CA 1
ATOM 1276 C C . THR A 1 83 ? -37.817 29.478 7.114 1.00 44.85 80 THR A C 1
ATOM 1277 O O . THR A 1 83 ? -37.925 28.694 8.054 1.00 46.56 80 THR A O 1
ATOM 1298 N N . PHE A 1 84 ? -38.705 29.555 6.136 1.00 40.00 81 PHE A N 1
ATOM 1299 C CA . PHE A 1 84 ? -39.935 28.762 6.058 1.00 39.20 81 PHE A CA 1
ATOM 1300 C C . PHE A 1 84 ? -39.710 27.323 5.535 1.00 41.21 81 PHE A C 1
ATOM 1301 O O . PHE A 1 84 ? -40.417 26.395 5.939 1.00 42.64 81 PHE A O 1
ATOM 1318 N N . ASN A 1 85 ? -38.786 27.161 4.601 1.00 33.33 82 ASN A N 1
ATOM 1319 C CA . ASN A 1 85 ? -38.582 25.871 3.924 1.00 30.58 82 ASN A CA 1
ATOM 1320 C C . ASN A 1 85 ? -37.341 25.147 4.449 1.00 26.58 82 ASN A C 1
ATOM 1321 O O . ASN A 1 85 ? -36.491 24.697 3.673 1.00 25.10 82 ASN A O 1
ATOM 1332 N N . VAL A 1 86 ? -37.287 24.957 5.778 1.00 20.66 83 VAL A N 1
ATOM 1333 C CA . VAL A 1 86 ? -36.173 24.295 6.469 1.00 18.80 83 VAL A CA 1
ATOM 1334 C C . VAL A 1 86 ? -35.897 22.912 5.880 1.00 18.57 83 VAL A C 1
ATOM 1335 O O . VAL A 1 86 ? -34.753 22.569 5.509 1.00 17.12 83 VAL A O 1
ATOM 1348 N N . ASP A 1 87 ? -36.905 22.048 5.833 1.00 17.04 84 ASP A N 1
ATOM 1349 C CA . ASP A 1 87 ? -36.662 20.712 5.350 1.00 13.94 84 ASP A CA 1
ATOM 1350 C C . ASP A 1 87 ? -36.202 20.657 3.921 1.00 15.21 84 ASP A C 1
ATOM 1351 O O . ASP A 1 87 ? -35.338 19.819 3.565 1.00 15.73 84 ASP A O 1
ATOM 1360 N N . GLN A 1 88 ? -36.715 21.550 3.072 1.00 15.22 85 GLN A N 1
ATOM 1361 C CA . GLN A 1 88 ? -36.339 21.567 1.658 1.00 16.17 85 GLN A CA 1
ATOM 1362 C C . GLN A 1 88 ? -34.829 21.930 1.565 1.00 14.87 85 GLN A C 1
ATOM 1363 O O . GLN A 1 88 ? -34.085 21.330 0.778 1.00 16.56 85 GLN A O 1
ATOM 1377 N N . ILE A 1 89 ? -34.402 22.903 2.347 1.00 15.67 86 ILE A N 1
ATOM 1378 C CA . ILE A 1 89 ? -33.006 23.341 2.323 1.00 14.67 86 ILE A CA 1
ATOM 1379 C C . ILE A 1 89 ? -32.100 22.209 2.809 1.00 16.83 86 ILE A C 1
ATOM 1380 O O . ILE A 1 89 ? -31.053 21.907 2.208 1.00 17.45 86 ILE A O 1
ATOM 1396 N N . VAL A 1 90 ? -32.497 21.559 3.913 1.00 13.86 87 VAL A N 1
ATOM 1397 C CA . VAL A 1 90 ? -31.685 20.484 4.473 1.00 14.59 87 VAL A CA 1
ATOM 1398 C C . VAL A 1 90 ? -31.510 19.361 3.477 1.00 14.60 87 VAL A C 1
ATOM 1399 O O . VAL A 1 90 ? -30.394 18.846 3.279 1.00 14.99 87 VAL A O 1
ATOM 1412 N N . LYS A 1 91 ? -32.614 18.921 2.845 1.00 13.61 88 LYS A N 1
ATOM 1413 C CA . LYS A 1 91 ? -32.540 17.835 1.871 1.00 12.95 88 LYS A CA 1
ATOM 1414 C C . LYS A 1 91 ? -31.705 18.192 0.669 1.00 16.91 88 LYS A C 1
ATOM 1415 O O . LYS A 1 91 ? -30.875 17.375 0.238 1.00 17.91 88 LYS A O 1
ATOM 1434 N N . LYS A 1 92 ? -31.857 19.405 0.142 1.00 15.57 89 LYS A N 1
ATOM 1435 C CA . LYS A 1 92 ? -31.087 19.839 -1.042 1.00 15.36 89 LYS A CA 1
ATOM 1436 C C . LYS A 1 92 ? -29.583 19.850 -0.710 1.00 16.86 89 LYS A C 1
ATOM 1437 O O . LYS A 1 92 ? -28.756 19.355 -1.496 1.00 17.11 89 LYS A O 1
ATOM 1456 N N . LYS A 1 93 ? -29.224 20.396 0.441 1.00 14.83 90 LYS A N 1
ATOM 1457 C CA . LYS A 1 93 ? -27.828 20.540 0.862 1.00 15.49 90 LYS A CA 1
ATOM 1458 C C . LYS A 1 93 ? -27.206 19.199 1.105 1.00 16.73 90 LYS A C 1
ATOM 1459 O O . LYS A 1 93 ? -26.112 18.898 0.598 1.00 15.88 90 LYS A O 1
ATOM 1478 N N . ASP A 1 94 ? -27.880 18.360 1.885 1.00 14.58 91 ASP A N 1
ATOM 1479 C CA . ASP A 1 94 ? -27.282 17.082 2.217 1.00 15.40 91 ASP A CA 1
ATOM 1480 C C . ASP A 1 94 ? -27.197 16.158 1.014 1.00 13.94 91 ASP A C 1
ATOM 1481 O O . ASP A 1 94 ? -26.220 15.393 0.862 1.00 15.67 91 ASP A O 1
ATOM 1490 N N . ASN A 1 95 ? -28.154 16.238 0.084 1.00 13.37 92 ASN A N 1
ATOM 1491 C CA A ASN A 1 95 ? -28.081 15.429 -1.128 0.83 13.54 92 ASN A CA 1
ATOM 1492 C CA B ASN A 1 95 ? -28.101 15.435 -1.119 0.17 12.72 92 ASN A CA 1
ATOM 1493 C C . ASN A 1 95 ? -26.878 15.844 -1.966 1.00 13.67 92 ASN A C 1
ATOM 1494 O O . ASN A 1 95 ? -26.131 14.995 -2.470 1.00 14.07 92 ASN A O 1
ATOM 1515 N N . VAL A 1 96 ? -26.672 17.142 -2.136 1.00 12.99 93 VAL A N 1
ATOM 1516 C CA . VAL A 1 96 ? -25.503 17.623 -2.887 1.00 12.04 93 VAL A CA 1
ATOM 1517 C C . VAL A 1 96 ? -24.197 17.230 -2.203 1.00 12.68 93 VAL A C 1
ATOM 1518 O O . VAL A 1 96 ? -23.242 16.836 -2.865 1.00 14.43 93 VAL A O 1
ATOM 1531 N N . ASN A 1 97 ? -24.148 17.309 -0.893 1.00 12.34 94 ASN A N 1
ATOM 1532 C CA . ASN A 1 97 ? -22.920 16.957 -0.213 1.00 11.95 94 ASN A CA 1
ATOM 1533 C C . ASN A 1 97 ? -22.628 15.446 -0.386 1.00 12.86 94 ASN A C 1
ATOM 1534 O O . ASN A 1 97 ? -21.481 15.054 -0.602 1.00 13.79 94 ASN A O 1
ATOM 1545 N N . LYS A 1 98 ? -23.657 14.590 -0.248 1.00 12.18 95 LYS A N 1
ATOM 1546 C CA . LYS A 1 98 ? -23.442 13.139 -0.376 1.00 12.03 95 LYS A CA 1
ATOM 1547 C C . LYS A 1 98 ? -22.983 12.790 -1.786 1.00 11.29 95 LYS A C 1
ATOM 1548 O O . LYS A 1 98 ? -22.078 11.962 -1.998 1.00 14.08 95 LYS A O 1
ATOM 1567 N N . ARG A 1 99 ? -23.626 13.408 -2.797 1.00 11.68 96 ARG A N 1
ATOM 1568 C CA . ARG A 1 99 ? -23.278 13.132 -4.194 1.00 12.26 96 ARG A CA 1
ATOM 1569 C C . ARG A 1 99 ? -21.841 13.644 -4.479 1.00 12.57 96 ARG A C 1
ATOM 1570 O O . ARG A 1 99 ? -21.099 12.979 -5.232 1.00 13.96 96 ARG A O 1
ATOM 1591 N N . PHE A 1 100 ? -21.457 14.801 -3.914 1.00 10.85 97 PHE A N 1
ATOM 1592 C CA . PHE A 1 100 ? -20.105 15.286 -4.158 1.00 11.02 97 PHE A CA 1
ATOM 1593 C C . PHE A 1 100 ? -19.067 14.350 -3.557 1.00 12.84 97 PHE A C 1
ATOM 1594 O O . PHE A 1 100 ? -18.060 14.043 -4.207 1.00 12.91 97 PHE A O 1
ATOM 1611 N N . LEU A 1 101 ? -19.319 13.889 -2.325 1.00 11.43 98 LEU A N 1
ATOM 1612 C CA . LEU A 1 101 ? -18.345 12.973 -1.710 1.00 12.62 98 LEU A CA 1
ATOM 1613 C C . LEU A 1 101 ? -18.177 11.687 -2.557 1.00 14.51 98 LEU A C 1
ATOM 1614 O O . LEU A 1 101 ? -17.073 11.177 -2.729 1.00 13.99 98 LEU A O 1
ATOM 1630 N N . ASN A 1 102 ? -19.303 11.179 -3.120 1.00 12.41 99 ASN A N 1
ATOM 1631 C CA . ASN A 1 102 ? -19.237 9.968 -3.939 1.00 13.69 99 ASN A CA 1
ATOM 1632 C C . ASN A 1 102 ? -18.375 10.212 -5.154 1.00 14.05 99 ASN A C 1
ATOM 1633 O O . ASN A 1 102 ? -17.518 9.390 -5.489 1.00 13.96 99 ASN A O 1
ATOM 1644 N N . VAL A 1 103 ? -18.567 11.365 -5.854 1.00 13.22 100 VAL A N 1
ATOM 1645 C CA . VAL A 1 103 ? -17.742 11.687 -7.028 1.00 13.42 100 VAL A CA 1
ATOM 1646 C C . VAL A 1 103 ? -16.276 11.809 -6.616 1.00 13.93 100 VAL A C 1
ATOM 1647 O O . VAL A 1 103 ? -15.415 11.223 -7.254 1.00 15.81 100 VAL A O 1
ATOM 1660 N N . GLN A 1 104 ? -16.007 12.554 -5.528 1.00 13.04 101 GLN A N 1
ATOM 1661 C CA . GLN A 1 104 ? -14.643 12.786 -5.058 1.00 14.46 101 GLN A CA 1
ATOM 1662 C C . GLN A 1 104 ? -13.930 11.481 -4.695 1.00 14.69 101 GLN A C 1
ATOM 1663 O O . GLN A 1 104 ? -12.759 11.323 -4.999 1.00 16.07 101 GLN A O 1
ATOM 1677 N N . GLU A 1 105 ? -14.651 10.527 -4.109 1.00 13.36 102 GLU A N 1
ATOM 1678 C CA . GLU A 1 105 ? -14.048 9.283 -3.652 1.00 14.12 102 GLU A CA 1
ATOM 1679 C C . GLU A 1 105 ? -13.849 8.257 -4.748 1.00 17.16 102 GLU A C 1
ATOM 1680 O O . GLU A 1 105 ? -13.030 7.331 -4.605 1.00 17.76 102 GLU A O 1
ATOM 1692 N N . LEU A 1 106 ? -14.574 8.401 -5.856 1.00 13.31 103 LEU A N 1
ATOM 1693 C CA . LEU A 1 106 ? -14.412 7.457 -6.982 1.00 13.80 103 LEU A CA 1
ATOM 1694 C C . LEU A 1 106 ? -13.569 7.964 -8.163 1.00 16.14 103 LEU A C 1
ATOM 1695 O O . LEU A 1 106 ? -13.063 7.141 -8.974 1.00 15.73 103 LEU A O 1
ATOM 1711 N N . ALA A 1 107 ? -13.477 9.288 -8.326 1.00 13.89 104 ALA A N 1
ATOM 1712 C CA . ALA A 1 107 ? -12.931 9.864 -9.561 1.00 15.49 104 ALA A CA 1
ATOM 1713 C C . ALA A 1 107 ? -11.523 9.414 -9.917 1.00 17.60 104 ALA A C 1
ATOM 1714 O O . ALA A 1 107 ? -11.259 8.998 -11.059 1.00 16.03 104 ALA A O 1
ATOM 1721 N N . ALA A 1 108 ? -10.624 9.436 -8.950 1.00 17.33 105 ALA A N 1
ATOM 1722 C CA . ALA A 1 108 ? -9.220 9.080 -9.274 1.00 17.16 105 ALA A CA 1
ATOM 1723 C C . ALA A 1 108 ? -9.090 7.624 -9.705 1.00 19.49 105 ALA A C 1
ATOM 1724 O O . ALA A 1 108 ? -8.345 7.316 -10.647 1.00 18.59 105 ALA A O 1
ATOM 1731 N N . ALA A 1 109 ? -9.839 6.697 -9.095 1.00 16.62 106 ALA A N 1
ATOM 1732 C CA . ALA A 1 109 ? -9.777 5.285 -9.472 1.00 16.83 106 ALA A CA 1
ATOM 1733 C C . ALA A 1 109 ? -10.307 5.055 -10.859 1.00 17.06 106 ALA A C 1
ATOM 1734 O O . ALA A 1 109 ? -9.764 4.275 -11.636 1.00 18.32 106 ALA A O 1
ATOM 1741 N N . HIS A 1 110 ? -11.370 5.760 -11.191 1.00 16.02 107 HIS A N 1
ATOM 1742 C CA . HIS A 1 110 ? -11.941 5.624 -12.539 1.00 15.87 107 HIS A CA 1
ATOM 1743 C C . HIS A 1 110 ? -10.964 6.193 -13.582 1.00 19.05 107 HIS A C 1
ATOM 1744 O O . HIS A 1 110 ? -10.783 5.625 -14.673 1.00 19.17 107 HIS A O 1
ATOM 1758 N N . HIS A 1 111 ? -10.333 7.319 -13.233 1.00 16.01 108 HIS A N 1
ATOM 1759 C CA . HIS A 1 111 ? -9.349 7.983 -14.111 1.00 16.37 108 HIS A CA 1
ATOM 1760 C C . HIS A 1 111 ? -8.207 7.014 -14.377 1.00 18.75 108 HIS A C 1
ATOM 1761 O O . HIS A 1 111 ? -7.841 6.772 -15.546 1.00 18.96 108 HIS A O 1
ATOM 1775 N N . GLU A 1 112 ? -7.711 6.370 -13.310 1.00 16.90 109 GLU A N 1
ATOM 1776 C CA . GLU A 1 112 ? -6.615 5.398 -13.462 1.00 17.90 109 GLU A CA 1
ATOM 1777 C C . GLU A 1 112 ? -7.008 4.208 -14.312 1.00 20.94 109 GLU A C 1
ATOM 1778 O O . GLU A 1 112 ? -6.224 3.789 -15.174 1.00 19.73 109 GLU A O 1
ATOM 1790 N N . LYS A 1 113 ? -8.230 3.678 -14.154 1.00 19.61 110 LYS A N 1
ATOM 1791 C CA . LYS A 1 113 ? -8.673 2.571 -15.001 1.00 19.00 110 LYS A CA 1
ATOM 1792 C C . LYS A 1 113 ? -8.747 2.971 -16.482 1.00 22.20 110 LYS A C 1
ATOM 1793 O O . LYS A 1 113 ? -8.451 2.132 -17.361 1.00 21.68 110 LYS A O 1
ATOM 1812 N N . LEU A 1 114 ? -9.138 4.230 -16.763 1.00 19.60 111 LEU A N 1
ATOM 1813 C CA . LEU A 1 114 ? -9.191 4.696 -18.147 1.00 18.25 111 LEU A CA 1
ATOM 1814 C C . LEU A 1 114 ? -7.796 4.932 -18.725 1.00 20.65 111 LEU A C 1
ATOM 1815 O O . LEU A 1 114 ? -7.587 4.718 -19.928 1.00 21.00 111 LEU A O 1
ATOM 1831 N N . LYS A 1 115 ? -6.826 5.341 -17.900 1.00 17.50 112 LYS A N 1
ATOM 1832 C CA . LYS A 1 115 ? -5.436 5.495 -18.362 1.00 17.76 112 LYS A CA 1
ATOM 1833 C C . LYS A 1 115 ? -4.921 4.097 -18.750 1.00 23.30 112 LYS A C 1
ATOM 1834 O O . LYS A 1 115 ? -4.236 3.958 -19.765 1.00 24.15 112 LYS A O 1
ATOM 1853 N N . GLU A 1 116 ? -5.293 3.052 -17.983 1.00 21.00 113 GLU A N 1
ATOM 1854 C CA . GLU A 1 116 ? -4.894 1.670 -18.313 1.00 22.22 113 GLU A CA 1
ATOM 1855 C C . GLU A 1 116 ? -5.548 1.184 -19.592 1.00 25.64 113 GLU A C 1
ATOM 1856 O O . GLU A 1 116 ? -4.892 0.507 -20.393 1.00 25.06 113 GLU A O 1
ATOM 1868 N N . ALA A 1 117 ? -6.832 1.538 -19.829 1.00 21.42 114 ALA A N 1
ATOM 1869 C CA . ALA A 1 117 ? -7.530 1.162 -21.071 1.00 22.37 114 ALA A CA 1
ATOM 1870 C C . ALA A 1 117 ? -6.872 1.821 -22.289 1.00 23.34 114 ALA A C 1
ATOM 1871 O O . ALA A 1 117 ? -6.706 1.174 -23.324 1.00 23.12 114 ALA A O 1
ATOM 1878 N N . TYR A 1 118 ? -6.525 3.110 -22.178 1.00 19.57 115 TYR A N 1
ATOM 1879 C CA . TYR A 1 118 ? -5.874 3.848 -23.278 1.00 19.28 115 TYR A CA 1
ATOM 1880 C C . TYR A 1 118 ? -4.519 3.218 -23.524 1.00 23.36 115 TYR A C 1
ATOM 1881 O O . TYR A 1 118 ? -4.145 2.955 -24.675 1.00 22.82 115 TYR A O 1
ATOM 1899 N N . ALA A 1 119 ? -3.784 2.934 -22.452 1.00 22.05 116 ALA A N 1
ATOM 1900 C CA . ALA A 1 119 ? -2.477 2.277 -22.614 1.00 22.20 116 ALA A CA 1
ATOM 1901 C C . ALA A 1 119 ? -2.593 0.884 -23.309 1.00 25.19 116 ALA A C 1
ATOM 1902 O O . ALA A 1 119 ? -1.740 0.539 -24.157 1.00 25.86 116 ALA A O 1
ATOM 1909 N N . LEU A 1 120 ? -3.631 0.102 -22.991 1.00 22.82 117 LEU A N 1
ATOM 1910 C CA . LEU A 1 120 ? -3.849 -1.217 -23.590 1.00 24.02 117 LEU A CA 1
ATOM 1911 C C . LEU A 1 120 ? -4.160 -1.056 -25.077 1.00 28.01 117 LEU A C 1
ATOM 1912 O O . LEU A 1 120 ? -3.563 -1.759 -25.902 1.00 28.11 117 LEU A O 1
ATOM 1928 N N . PHE A 1 121 ? -5.015 -0.097 -25.446 1.00 24.72 118 PHE A N 1
ATOM 1929 C CA . PHE A 1 121 ? -5.321 0.106 -26.870 1.00 24.06 118 PHE A CA 1
ATOM 1930 C C . PHE A 1 121 ? -4.106 0.570 -27.624 1.00 27.93 118 PHE A C 1
ATOM 1931 O O . PHE A 1 121 ? -3.866 0.072 -28.724 1.00 28.74 118 PHE A O 1
ATOM 1948 N N . GLN A 1 122 ? -3.309 1.476 -27.039 1.00 23.91 119 GLN A N 1
ATOM 1949 C CA . GLN A 1 122 ? -2.062 1.913 -27.690 1.00 24.11 119 GLN A CA 1
ATOM 1950 C C . GLN A 1 122 ? -1.056 0.745 -27.840 1.00 29.76 119 GLN A C 1
ATOM 1951 O O . GLN A 1 122 ? -0.376 0.653 -28.871 1.00 30.51 119 GLN A O 1
ATOM 1965 N N . PHE A 1 123 ? -0.973 -0.144 -26.845 1.00 25.52 120 PHE A N 1
ATOM 1966 C CA . PHE A 1 123 ? -0.100 -1.319 -26.895 1.00 26.38 120 PHE A CA 1
ATOM 1967 C C . PHE A 1 123 ? -0.474 -2.213 -28.080 1.00 30.28 120 PHE A C 1
ATOM 1968 O O . PHE A 1 123 ? 0.406 -2.650 -28.837 1.00 28.04 120 PHE A O 1
ATOM 1985 N N . PHE A 1 124 ? -1.778 -2.477 -28.258 1.00 27.83 121 PHE A N 1
ATOM 1986 C CA . PHE A 1 124 ? -2.236 -3.309 -29.377 1.00 27.95 121 PHE A CA 1
ATOM 1987 C C . PHE A 1 124 ? -1.976 -2.673 -30.743 1.00 30.85 121 PHE A C 1
ATOM 1988 O O . PHE A 1 124 ? -1.652 -3.403 -31.686 1.00 28.85 121 PHE A O 1
ATOM 2005 N N . GLN A 1 125 ? -2.053 -1.336 -30.853 1.00 27.48 122 GLN A N 1
ATOM 2006 C CA . GLN A 1 125 ? -1.729 -0.643 -32.100 1.00 28.92 122 GLN A CA 1
ATOM 2007 C C . GLN A 1 125 ? -0.232 -0.792 -32.338 1.00 32.33 122 GLN A C 1
ATOM 2008 O O . GLN A 1 125 ? 0.176 -1.036 -33.482 1.00 31.67 122 GLN A O 1
ATOM 2022 N N . ASP A 1 126 ? 0.598 -0.647 -31.272 1.00 27.68 123 ASP A N 1
ATOM 2023 C CA . ASP A 1 126 ? 2.070 -0.750 -31.395 1.00 27.74 123 ASP A CA 1
ATOM 2024 C C . ASP A 1 126 ? 2.506 -2.163 -31.775 1.00 30.57 123 ASP A C 1
ATOM 2025 O O . ASP A 1 126 ? 3.430 -2.347 -32.609 1.00 29.39 123 ASP A O 1
ATOM 2034 N N . LEU A 1 127 ? 1.824 -3.173 -31.224 1.00 26.47 124 LEU A N 1
ATOM 2035 C CA . LEU A 1 127 ? 2.132 -4.575 -31.549 1.00 26.34 124 LEU A CA 1
ATOM 2036 C C . LEU A 1 127 ? 1.827 -4.811 -33.037 1.00 31.07 124 LEU A C 1
ATOM 2037 O O . LEU A 1 127 ? 2.651 -5.396 -33.727 1.00 32.60 124 LEU A O 1
ATOM 2053 N N . ASP A 1 128 ? 0.658 -4.357 -33.531 1.00 29.45 125 ASP A N 1
ATOM 2054 C CA . ASP A 1 128 ? 0.262 -4.529 -34.951 1.00 31.59 125 ASP A CA 1
ATOM 2055 C C . ASP A 1 128 ? 1.289 -3.901 -35.864 1.00 35.90 125 ASP A C 1
ATOM 2056 O O . ASP A 1 128 ? 1.760 -4.550 -36.814 1.00 33.45 125 ASP A O 1
ATOM 2065 N N . ASP A 1 129 ? 1.617 -2.617 -35.589 1.00 33.16 126 ASP A N 1
ATOM 2066 C CA . ASP A 1 129 ? 2.596 -1.835 -36.352 1.00 33.41 126 ASP A CA 1
ATOM 2067 C C . ASP A 1 129 ? 3.964 -2.460 -36.395 1.00 34.11 126 ASP A C 1
ATOM 2068 O O . ASP A 1 129 ? 4.568 -2.532 -37.474 1.00 34.35 126 ASP A O 1
ATOM 2077 N N . GLU A 1 130 ? 4.483 -2.883 -35.241 1.00 28.36 127 GLU A N 1
ATOM 2078 C CA . GLU A 1 130 ? 5.826 -3.455 -35.181 1.00 27.06 127 GLU A CA 1
ATOM 2079 C C . GLU A 1 130 ? 5.879 -4.832 -35.807 1.00 26.96 127 GLU A C 1
ATOM 2080 O O . GLU A 1 130 ? 6.913 -5.168 -36.415 1.00 26.62 127 GLU A O 1
ATOM 2092 N N . GLU A 1 131 ? 4.781 -5.626 -35.714 1.00 24.71 128 GLU A N 1
ATOM 2093 C CA . GLU A 1 131 ? 4.756 -6.915 -36.426 1.00 25.32 128 GLU A CA 1
ATOM 2094 C C . GLU A 1 131 ? 4.918 -6.669 -37.928 1.00 29.44 128 GLU A C 1
ATOM 2095 O O . GLU A 1 131 ? 5.689 -7.361 -38.584 1.00 27.78 128 GLU A O 1
ATOM 2107 N N . SER A 1 132 ? 4.183 -5.698 -38.487 1.00 29.22 129 SER A N 1
ATOM 2108 C CA . SER A 1 132 ? 4.289 -5.392 -39.927 1.00 29.62 129 SER A CA 1
ATOM 2109 C C . SER A 1 132 ? 5.691 -4.881 -40.321 1.00 31.87 129 SER A C 1
ATOM 2110 O O . SER A 1 132 ? 6.235 -5.212 -41.398 1.00 29.28 129 SER A O 1
ATOM 2118 N N . TRP A 1 133 ? 6.278 -4.058 -39.465 1.00 27.65 130 TRP A N 1
ATOM 2119 C CA . TRP A 1 133 ? 7.600 -3.521 -39.714 1.00 28.53 130 TRP A CA 1
ATOM 2120 C C . TRP A 1 133 ? 8.658 -4.668 -39.793 1.00 28.83 130 TRP A C 1
ATOM 2121 O O . TRP A 1 133 ? 9.464 -4.693 -40.728 1.00 29.18 130 TRP A O 1
ATOM 2142 N N . ILE A 1 134 ? 8.603 -5.639 -38.850 1.00 23.13 131 ILE A N 1
ATOM 2143 C CA . ILE A 1 134 ? 9.529 -6.776 -38.843 1.00 23.89 131 ILE A CA 1
ATOM 2144 C C . ILE A 1 134 ? 9.298 -7.598 -40.109 1.00 28.33 131 ILE A C 1
ATOM 2145 O O . ILE A 1 134 ? 10.268 -8.000 -40.730 1.00 27.41 131 ILE A O 1
ATOM 2161 N N . GLU A 1 135 ? 8.031 -7.880 -40.453 1.00 26.46 132 GLU A N 1
ATOM 2162 C CA . GLU A 1 135 ? 7.727 -8.663 -41.667 1.00 25.97 132 GLU A CA 1
ATOM 2163 C C . GLU A 1 135 ? 8.308 -8.025 -42.934 1.00 29.29 132 GLU A C 1
ATOM 2164 O O . GLU A 1 135 ? 8.924 -8.735 -43.748 1.00 28.83 132 GLU A O 1
ATOM 2176 N N . GLU A 1 136 ? 8.187 -6.697 -43.094 1.00 26.13 133 GLU A N 1
ATOM 2177 C CA . GLU A 1 136 ? 8.738 -6.040 -44.280 1.00 27.18 133 GLU A CA 1
ATOM 2178 C C . GLU A 1 136 ? 10.287 -6.155 -44.295 1.00 27.73 133 GLU A C 1
ATOM 2179 O O . GLU A 1 136 ? 10.879 -6.428 -45.343 1.00 26.51 133 GLU A O 1
ATOM 2191 N N . LYS A 1 137 ? 10.936 -6.038 -43.129 1.00 23.60 134 LYS A N 1
ATOM 2192 C CA . LYS A 1 137 ? 12.389 -6.142 -43.032 1.00 23.20 134 LYS A CA 1
ATOM 2193 C C . LYS A 1 137 ? 12.870 -7.553 -43.262 1.00 25.45 134 LYS A C 1
ATOM 2194 O O . LYS A 1 137 ? 13.974 -7.752 -43.780 1.00 25.00 134 LYS A O 1
ATOM 2213 N N . LEU A 1 138 ? 12.041 -8.556 -42.906 1.00 22.76 135 LEU A N 1
ATOM 2214 C CA . LEU A 1 138 ? 12.420 -9.940 -43.166 1.00 22.14 135 LEU A CA 1
ATOM 2215 C C . LEU A 1 138 ? 12.474 -10.206 -44.678 1.00 26.65 135 LEU A C 1
ATOM 2216 O O . LEU A 1 138 ? 13.343 -10.951 -45.113 1.00 27.40 135 LEU A O 1
ATOM 2232 N N . ILE A 1 139 ? 11.627 -9.546 -45.466 1.00 23.57 136 ILE A N 1
ATOM 2233 C CA . ILE A 1 139 ? 11.689 -9.660 -46.946 1.00 23.24 136 ILE A CA 1
ATOM 2234 C C . ILE A 1 139 ? 12.998 -9.011 -47.409 1.00 27.96 136 ILE A C 1
ATOM 2235 O O . ILE A 1 139 ? 13.777 -9.641 -48.111 1.00 26.40 136 ILE A O 1
ATOM 2251 N N . ARG A 1 140 ? 13.242 -7.742 -46.997 1.00 26.16 137 ARG A N 1
ATOM 2252 C CA . ARG A 1 140 ? 14.446 -6.988 -47.3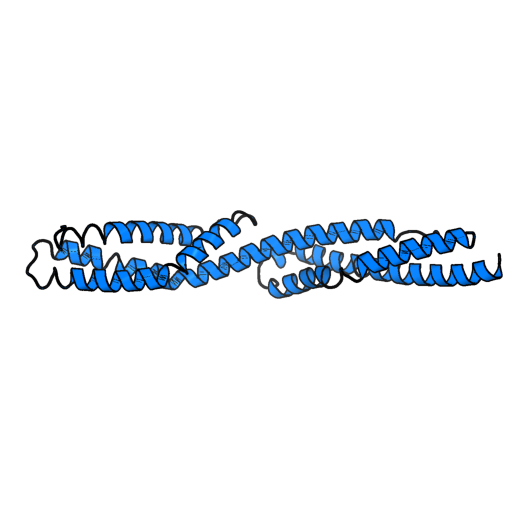88 1.00 27.29 137 ARG A CA 1
ATOM 2253 C C . ARG A 1 140 ? 15.756 -7.728 -47.115 1.00 28.15 137 ARG A C 1
ATOM 2254 O O . ARG A 1 140 ? 16.656 -7.691 -47.936 1.00 29.48 137 ARG A O 1
ATOM 2275 N N . VAL A 1 141 ? 15.868 -8.386 -45.954 1.00 24.35 138 VAL A N 1
ATOM 2276 C CA . VAL A 1 141 ? 17.093 -9.071 -45.556 1.00 24.83 138 VAL A CA 1
ATOM 2277 C C . VAL A 1 141 ? 17.266 -10.421 -46.185 1.00 27.57 138 VAL A C 1
ATOM 2278 O O . VAL A 1 141 ? 18.361 -10.956 -46.117 1.00 27.28 138 VAL A O 1
ATOM 2291 N N . SER A 1 142 ? 16.189 -11.035 -46.703 1.00 23.76 139 SER A N 1
ATOM 2292 C CA . SER A 1 142 ? 16.251 -12.395 -47.234 1.00 23.12 139 SER A CA 1
ATOM 2293 C C . SER A 1 142 ? 16.792 -12.408 -48.659 1.00 28.55 139 SER A C 1
ATOM 2294 O O . SER A 1 142 ? 16.106 -12.792 -49.604 1.00 29.31 139 SER A O 1
ATOM 2302 N N . SER A 1 143 ? 18.047 -11.993 -48.803 1.00 26.96 140 SER A N 1
ATOM 2303 C CA . SER A 1 143 ? 18.756 -11.981 -50.071 1.00 26.21 140 SER A CA 1
ATOM 2304 C C . SER A 1 143 ? 20.004 -12.851 -49.924 1.00 32.81 140 SER A C 1
ATOM 2305 O O . SER A 1 143 ? 20.617 -12.879 -48.853 1.00 30.16 140 SER A O 1
ATOM 2313 N N . GLN A 1 144 ? 20.330 -13.585 -50.997 1.00 33.89 141 GLN A N 1
ATOM 2314 C CA . GLN A 1 144 ? 21.532 -14.421 -51.094 1.00 35.62 141 GLN A CA 1
ATOM 2315 C C . GLN A 1 144 ? 22.484 -13.807 -52.106 1.00 38.14 141 GLN A C 1
ATOM 2316 O O . GLN A 1 144 ? 23.465 -14.461 -52.480 1.00 37.27 141 GLN A O 1
ATOM 2330 N N . ASP A 1 145 ? 22.227 -12.540 -52.540 1.00 31.94 142 ASP A N 1
ATOM 2331 C CA . ASP A 1 145 ? 23.124 -11.842 -53.436 1.00 30.21 142 ASP A CA 1
ATOM 2332 C C . ASP A 1 145 ? 24.232 -11.261 -52.581 1.00 30.52 142 ASP A C 1
ATOM 2333 O O . ASP A 1 145 ? 23.943 -10.452 -51.696 1.00 28.22 142 ASP A O 1
ATOM 2342 N N . TYR A 1 146 ? 25.468 -11.726 -52.782 1.00 30.62 143 TYR A N 1
ATOM 2343 C CA . TYR A 1 146 ? 26.627 -11.204 -52.064 1.00 30.21 143 TYR A CA 1
ATOM 2344 C C . TYR A 1 146 ? 27.580 -10.485 -53.039 1.00 34.19 143 TYR A C 1
ATOM 2345 O O . TYR A 1 146 ? 28.673 -10.117 -52.628 1.00 32.95 143 TYR A O 1
ATOM 2363 N N . GLY A 1 147 ? 27.142 -10.233 -54.285 1.00 31.02 144 GLY A N 1
ATOM 2364 C CA . GLY A 1 147 ? 27.934 -9.525 -55.286 1.00 31.70 144 GLY A CA 1
ATOM 2365 C C . GLY A 1 147 ? 28.787 -10.438 -56.135 1.00 36.50 144 GLY A C 1
ATOM 2366 O O . GLY A 1 147 ? 29.331 -11.420 -55.639 1.00 35.14 144 GLY A O 1
ATOM 2370 N N . ARG A 1 148 ? 28.902 -10.113 -57.432 1.00 36.28 145 ARG A N 1
ATOM 2371 C CA . ARG A 1 148 ? 29.704 -10.844 -58.421 1.00 37.71 145 ARG A CA 1
ATOM 2372 C C . ARG A 1 148 ? 30.968 -10.081 -58.821 1.00 40.64 145 ARG A C 1
ATOM 2373 O O . ARG A 1 148 ? 31.855 -10.651 -59.462 1.00 39.12 145 ARG A O 1
ATOM 2394 N N . ASP A 1 149 ? 31.007 -8.781 -58.543 1.00 37.71 146 ASP A N 1
ATOM 2395 C CA . ASP A 1 149 ? 32.142 -7.922 -58.845 1.00 38.08 146 ASP A CA 1
ATOM 2396 C C . ASP A 1 149 ? 32.253 -6.902 -57.724 1.00 40.73 146 ASP A C 1
ATOM 2397 O O . ASP A 1 149 ? 31.340 -6.771 -56.906 1.00 39.09 146 ASP A O 1
ATOM 2406 N N . LEU A 1 150 ? 33.377 -6.204 -57.683 1.00 39.33 147 LEU A N 1
ATOM 2407 C CA . LEU A 1 150 ? 33.671 -5.194 -56.675 1.00 39.29 147 LEU A CA 1
ATOM 2408 C C . LEU A 1 150 ? 32.613 -4.067 -56.579 1.00 41.80 147 LEU A C 1
ATOM 2409 O O . LEU A 1 150 ? 32.162 -3.783 -55.473 1.00 39.78 147 LEU A O 1
ATOM 2425 N N . GLN A 1 151 ? 32.156 -3.472 -57.705 1.00 38.12 148 GLN A N 1
ATOM 2426 C CA . GLN A 1 151 ? 31.120 -2.429 -57.602 1.00 38.26 148 GLN A CA 1
ATOM 2427 C C . GLN A 1 151 ? 29.791 -2.986 -57.063 1.00 40.91 148 GLN A C 1
ATOM 2428 O O . GLN A 1 151 ? 29.086 -2.290 -56.327 1.00 41.16 148 GLN A O 1
ATOM 2442 N N . GLY A 1 152 ? 29.450 -4.211 -57.461 1.00 36.32 149 GLY A N 1
ATOM 2443 C CA . GLY A 1 152 ? 28.235 -4.874 -57.011 1.00 33.40 149 GLY A CA 1
ATOM 2444 C C . GLY A 1 152 ? 28.197 -5.093 -55.512 1.00 33.49 149 GLY A C 1
ATOM 2445 O O . GLY A 1 152 ? 27.213 -4.749 -54.861 1.00 30.46 149 GLY A O 1
ATOM 2449 N N . VAL A 1 153 ? 29.246 -5.708 -54.954 1.00 29.19 150 VAL A N 1
ATOM 2450 C CA . VAL A 1 153 ? 29.307 -5.949 -53.504 1.00 27.75 150 VAL A CA 1
ATOM 2451 C C . VAL A 1 153 ? 29.369 -4.626 -52.774 1.00 30.80 150 VAL A C 1
ATOM 2452 O O . VAL A 1 153 ? 28.816 -4.507 -51.698 1.00 29.33 150 VAL A O 1
ATOM 2465 N N . GLN A 1 154 ? 30.020 -3.603 -53.365 1.00 31.66 151 GLN A N 1
ATOM 2466 C CA . GLN A 1 154 ? 30.038 -2.299 -52.684 1.00 32.67 151 GLN A CA 1
ATOM 2467 C C . GLN A 1 154 ? 28.641 -1.700 -52.615 1.00 35.04 151 GLN A C 1
ATOM 2468 O O . GLN A 1 154 ? 28.300 -1.100 -51.611 1.00 33.97 151 GLN A O 1
ATOM 2482 N N . ASN A 1 155 ? 27.820 -1.879 -53.665 1.00 34.60 152 ASN A N 1
ATOM 2483 C CA . ASN A 1 155 ? 26.425 -1.398 -53.674 1.00 34.33 152 ASN A CA 1
ATOM 2484 C C . ASN A 1 155 ? 25.592 -2.153 -52.625 1.00 36.08 152 ASN A C 1
ATOM 2485 O O . ASN A 1 155 ? 24.856 -1.542 -51.843 1.00 36.18 152 ASN A O 1
ATOM 2496 N N . LEU A 1 156 ? 25.767 -3.482 -52.553 1.00 30.34 153 LEU A N 1
ATOM 2497 C CA . LEU A 1 156 ? 25.042 -4.290 -51.573 1.00 28.91 153 LEU A CA 1
ATOM 2498 C C . LEU A 1 156 ? 25.378 -3.929 -50.132 1.00 31.60 153 LEU A C 1
ATOM 2499 O O . LEU A 1 156 ? 24.483 -3.935 -49.285 1.00 32.08 153 LEU A O 1
ATOM 2515 N N . LEU A 1 157 ? 26.663 -3.645 -49.855 1.00 29.74 154 LEU A N 1
ATOM 2516 C CA . LEU A 1 157 ? 27.109 -3.227 -48.518 1.00 28.56 154 LEU A CA 1
ATOM 2517 C C . LEU A 1 157 ? 26.544 -1.853 -48.169 1.00 33.04 154 LEU A C 1
ATOM 2518 O O . LEU A 1 157 ? 26.207 -1.637 -47.014 1.00 32.84 154 LEU A O 1
ATOM 2534 N N . LYS A 1 158 ? 26.477 -0.924 -49.146 1.00 32.52 155 LYS A N 1
ATOM 2535 C CA . LYS A 1 158 ? 25.895 0.404 -48.909 1.00 34.62 155 LYS A CA 1
ATOM 2536 C C . LYS A 1 158 ? 24.429 0.215 -48.496 1.00 38.49 155 LYS A C 1
ATOM 2537 O O . LYS A 1 158 ? 24.016 0.746 -47.475 1.00 38.03 155 LYS A O 1
ATOM 2556 N N . LYS A 1 159 ? 23.679 -0.630 -49.224 1.00 36.24 156 LYS A N 1
ATOM 2557 C CA . LYS A 1 159 ? 22.275 -0.920 -48.866 1.00 35.49 156 LYS A CA 1
ATOM 2558 C C . LYS A 1 159 ? 22.128 -1.654 -47.514 1.00 37.67 156 LYS A C 1
ATOM 2559 O O . LYS A 1 159 ? 21.198 -1.382 -46.755 1.00 38.69 156 LYS A O 1
ATOM 2578 N N . HIS A 1 160 ? 23.033 -2.598 -47.210 1.00 32.14 157 HIS A N 1
ATOM 2579 C CA . HIS A 1 160 ? 22.995 -3.334 -45.962 1.00 30.82 157 HIS A CA 1
ATOM 2580 C C . HIS A 1 160 ? 23.264 -2.445 -44.754 1.00 36.60 157 HIS A C 1
ATOM 2581 O O . HIS A 1 160 ? 22.698 -2.680 -43.676 1.00 35.35 157 HIS A O 1
ATOM 2595 N N . LYS A 1 161 ? 24.132 -1.436 -44.922 1.00 33.70 158 LYS A N 1
ATOM 2596 C CA . LYS A 1 161 ? 24.400 -0.503 -43.826 1.00 34.93 158 LYS A CA 1
ATOM 2597 C C . LYS A 1 161 ? 23.164 0.392 -43.637 1.00 42.00 158 LYS A C 1
ATOM 2598 O O . LYS A 1 161 ? 22.814 0.681 -42.495 1.00 41.40 158 LYS A O 1
ATOM 2617 N N . ARG A 1 162 ? 22.454 0.761 -44.738 1.00 42.30 159 ARG A N 1
ATOM 2618 C CA . ARG A 1 162 ? 21.194 1.525 -44.613 1.00 43.66 159 ARG A CA 1
ATOM 2619 C C . ARG A 1 162 ? 20.148 0.706 -43.859 1.00 49.43 159 ARG A C 1
ATOM 2620 O O . ARG A 1 162 ? 19.425 1.284 -43.045 1.00 49.82 159 ARG A O 1
ATOM 2641 N N . LEU A 1 163 ? 20.085 -0.641 -44.086 1.00 46.19 160 LEU A N 1
ATOM 2642 C CA . LEU A 1 163 ? 19.181 -1.552 -43.360 1.00 45.54 160 LEU A CA 1
ATOM 2643 C C . LEU A 1 163 ? 19.575 -1.594 -41.888 1.00 49.36 160 LEU A C 1
ATOM 2644 O O . LEU A 1 163 ? 18.707 -1.488 -41.019 1.00 49.59 160 LEU A O 1
ATOM 2660 N N . GLU A 1 164 ? 20.882 -1.762 -41.601 1.00 44.94 161 GLU A N 1
ATOM 2661 C CA . GLU A 1 164 ? 21.398 -1.771 -40.227 1.00 44.14 161 GLU A CA 1
ATOM 2662 C C . GLU A 1 164 ? 21.148 -0.398 -39.542 1.00 46.37 161 GLU A C 1
ATOM 2663 O O . GLU A 1 164 ? 20.932 -0.364 -38.336 1.00 46.11 161 GLU A O 1
ATOM 2675 N N . GLY A 1 165 ? 21.135 0.692 -40.321 1.00 41.32 162 GLY A N 1
ATOM 2676 C CA . GLY A 1 165 ? 20.865 2.044 -39.828 1.00 41.22 162 GLY A CA 1
ATOM 2677 C C . GLY A 1 165 ? 19.399 2.222 -39.482 1.00 41.62 162 GLY A C 1
ATOM 2678 O O . GLY A 1 165 ? 19.055 2.801 -38.442 1.00 40.53 162 GLY A O 1
ATOM 2682 N N . GLU A 1 166 ? 18.519 1.718 -40.365 1.00 36.54 163 GLU A N 1
ATOM 2683 C CA . GLU A 1 166 ? 17.077 1.730 -40.118 1.00 35.97 163 GLU A CA 1
ATOM 2684 C C . GLU A 1 166 ? 16.717 0.779 -38.953 1.00 42.16 163 GLU A C 1
ATOM 2685 O O . GLU A 1 166 ? 15.741 1.038 -38.238 1.00 40.91 163 GLU A O 1
ATOM 2697 N N . LEU A 1 167 ? 17.507 -0.291 -38.745 1.00 41.51 164 LEU A N 1
ATOM 2698 C CA . LEU A 1 167 ? 17.272 -1.324 -37.713 1.00 43.34 164 LEU A CA 1
ATOM 2699 C C . LEU A 1 167 ? 17.680 -0.958 -36.287 1.00 52.38 164 LEU A C 1
ATOM 2700 O O . LEU A 1 167 ? 16.850 -1.067 -35.387 1.00 51.81 164 LEU A O 1
ATOM 2716 N N . VAL A 1 168 ? 18.964 -0.622 -36.049 1.00 51.87 165 VAL A N 1
ATOM 2717 C CA . VAL A 1 168 ? 19.508 -0.369 -34.688 1.00 52.60 165 VAL A CA 1
ATOM 2718 C C . VAL A 1 168 ? 18.588 0.540 -33.852 1.00 57.28 165 VAL A C 1
ATOM 2719 O O . VAL A 1 168 ? 18.362 0.278 -32.664 1.00 57.41 165 VAL A O 1
ATOM 2732 N N . ALA A 1 169 ? 18.018 1.562 -34.501 1.00 53.37 166 ALA A N 1
ATOM 2733 C CA . ALA A 1 169 ? 17.099 2.513 -33.897 1.00 53.27 166 ALA A CA 1
ATOM 2734 C C . ALA A 1 169 ? 15.697 1.947 -33.541 1.00 56.94 166 ALA A C 1
ATOM 2735 O O . ALA A 1 169 ? 14.899 2.698 -32.979 1.00 57.70 166 ALA A O 1
ATOM 2742 N N . HIS A 1 170 ? 15.382 0.664 -33.867 1.00 51.84 167 HIS A N 1
ATOM 2743 C CA . HIS A 1 170 ? 14.092 0.030 -33.570 1.00 49.76 167 HIS A CA 1
ATOM 2744 C C . HIS A 1 170 ? 14.131 -0.836 -32.313 1.00 52.26 167 HIS A C 1
ATOM 2745 O O . HIS A 1 170 ? 13.056 -1.164 -31.814 1.00 50.35 167 HIS A O 1
ATOM 2759 N N . GLU A 1 171 ? 15.336 -1.177 -31.768 1.00 49.53 168 GLU A N 1
ATOM 2760 C CA A GLU A 1 171 ? 15.419 -1.977 -30.541 0.50 49.75 168 GLU A CA 1
ATOM 2761 C CA B GLU A 1 171 ? 15.445 -1.959 -30.531 0.50 49.75 168 GLU A CA 1
ATOM 2762 C C . GLU A 1 171 ? 14.506 -1.398 -29.440 1.00 54.55 168 GLU A C 1
ATOM 2763 O O . GLU A 1 171 ? 13.767 -2.170 -28.831 1.00 53.00 168 GLU A O 1
ATOM 2786 N N . PRO A 1 172 ? 14.475 -0.053 -29.191 1.00 54.09 169 PRO A N 1
ATOM 2787 C CA . PRO A 1 172 ? 13.567 0.465 -28.145 1.00 54.50 169 PRO A CA 1
ATOM 2788 C C . PRO A 1 172 ? 12.075 0.391 -28.482 1.00 58.90 169 PRO A C 1
ATOM 2789 O O . PRO A 1 172 ? 11.277 0.205 -27.567 1.00 58.60 169 PRO A O 1
ATOM 2800 N N . ALA A 1 173 ? 11.693 0.548 -29.768 1.00 55.09 170 ALA A N 1
ATOM 2801 C CA . ALA A 1 173 ? 10.290 0.439 -30.186 1.00 54.33 170 ALA A CA 1
ATOM 2802 C C . ALA A 1 173 ? 9.794 -0.998 -29.987 1.00 57.88 170 ALA A C 1
ATOM 2803 O O . ALA A 1 173 ? 8.650 -1.200 -29.585 1.00 57.25 170 ALA A O 1
ATOM 2810 N N . ILE A 1 174 ? 10.673 -1.988 -30.232 1.00 52.51 171 ILE A N 1
ATOM 2811 C CA . ILE A 1 174 ? 10.375 -3.404 -30.040 1.00 51.23 171 ILE A CA 1
ATOM 2812 C C . ILE A 1 174 ? 10.377 -3.703 -28.542 1.00 55.01 171 ILE A C 1
ATOM 2813 O O . ILE A 1 174 ? 9.506 -4.434 -28.078 1.00 54.68 171 ILE A O 1
ATOM 2829 N N . GLN A 1 175 ? 11.359 -3.163 -27.789 1.00 51.16 172 GLN A N 1
ATOM 2830 C CA . GLN A 1 175 ? 11.427 -3.371 -26.341 1.00 51.18 172 GLN A CA 1
ATOM 2831 C C . GLN A 1 175 ? 10.200 -2.716 -25.664 1.00 52.63 172 GLN A C 1
ATOM 2832 O O . GLN A 1 175 ? 9.679 -3.302 -24.727 1.00 53.60 172 GLN A O 1
ATOM 2846 N N . ASN A 1 176 ? 9.708 -1.551 -26.173 1.00 47.34 173 ASN A N 1
ATOM 2847 C CA . ASN A 1 176 ? 8.498 -0.861 -25.655 1.00 46.70 173 ASN A CA 1
ATOM 2848 C C . ASN A 1 176 ? 7.270 -1.783 -25.750 1.00 51.86 173 ASN A C 1
ATOM 2849 O O . ASN A 1 176 ? 6.387 -1.703 -24.903 1.00 52.77 173 ASN A O 1
ATOM 2860 N N . VAL A 1 177 ? 7.202 -2.640 -26.785 1.00 46.88 174 VAL A N 1
ATOM 2861 C CA . VAL A 1 177 ? 6.107 -3.600 -26.926 1.00 45.09 174 VAL A CA 1
ATOM 2862 C C . VAL A 1 177 ? 6.301 -4.719 -25.886 1.00 51.22 174 VAL A C 1
ATOM 2863 O O . VAL A 1 177 ? 5.344 -5.085 -25.215 1.00 50.89 174 VAL A O 1
ATOM 2876 N N . LEU A 1 178 ? 7.536 -5.240 -25.725 1.00 49.17 175 LEU A N 1
ATOM 2877 C CA . LEU A 1 178 ? 7.793 -6.307 -24.750 1.00 51.08 175 LEU A CA 1
ATOM 2878 C C . LEU A 1 178 ? 7.703 -5.811 -23.296 1.00 57.26 175 LEU A C 1
ATOM 2879 O O . LEU A 1 178 ? 7.386 -6.609 -22.419 1.00 57.93 175 LEU A O 1
ATOM 2895 N N . ASP A 1 179 ? 8.003 -4.518 -23.040 1.00 55.33 176 ASP A N 1
ATOM 2896 C CA . ASP A 1 179 ? 7.944 -3.920 -21.699 1.00 55.89 176 ASP A CA 1
ATOM 2897 C C . ASP A 1 179 ? 6.512 -3.586 -21.375 1.00 60.28 176 ASP A C 1
ATOM 2898 O O . ASP A 1 179 ? 6.036 -3.963 -20.310 1.00 60.70 176 ASP A O 1
ATOM 2907 N N . MET A 1 180 ? 5.793 -2.933 -22.305 1.00 56.41 177 MET A N 1
ATOM 2908 C CA . MET A 1 180 ? 4.378 -2.625 -22.101 1.00 56.08 177 MET A CA 1
ATOM 2909 C C . MET A 1 180 ? 3.548 -3.922 -21.967 1.00 60.24 177 MET A C 1
ATOM 2910 O O . MET A 1 180 ? 2.513 -3.905 -21.306 1.00 56.73 177 MET A O 1
ATOM 2924 N N . ALA A 1 181 ? 4.022 -5.051 -22.549 1.00 60.09 178 ALA A N 1
ATOM 2925 C CA . ALA A 1 181 ? 3.372 -6.352 -22.366 1.00 61.78 178 ALA A CA 1
ATOM 2926 C C . ALA A 1 181 ? 3.623 -6.833 -20.924 1.00 68.45 178 ALA A C 1
ATOM 2927 O O . ALA A 1 181 ? 2.777 -7.524 -20.366 1.00 68.44 178 ALA A O 1
ATOM 2934 N N . GLU A 1 182 ? 4.793 -6.474 -20.337 1.00 67.05 179 GLU A N 1
ATOM 2935 C CA . GLU A 1 182 ? 5.152 -6.791 -18.948 1.00 68.08 179 GLU A CA 1
ATOM 2936 C C . GLU A 1 182 ? 4.374 -5.867 -17.986 1.00 72.76 179 GLU A C 1
ATOM 2937 O O . GLU A 1 182 ? 3.881 -6.344 -16.966 1.00 72.96 179 GLU A O 1
ATOM 2949 N N . LYS A 1 183 ? 4.247 -4.562 -18.318 1.00 69.51 180 LYS A N 1
ATOM 2950 C CA . LYS A 1 183 ? 3.491 -3.592 -17.505 1.00 69.48 180 LYS A CA 1
ATOM 2951 C C . LYS A 1 183 ? 1.993 -3.928 -17.508 1.00 73.66 180 LYS A C 1
ATOM 2952 O O . LYS A 1 183 ? 1.344 -3.785 -16.473 1.00 73.66 180 LYS A O 1
ATOM 2971 N N . LEU A 1 184 ? 1.456 -4.387 -18.662 1.00 70.06 181 LEU A N 1
ATOM 2972 C CA . LEU A 1 184 ? 0.054 -4.789 -18.821 1.00 69.83 181 LEU A CA 1
ATOM 2973 C C . LEU A 1 184 ? -0.099 -6.331 -18.826 1.00 75.34 181 LEU A C 1
ATOM 2974 O O . LEU A 1 184 ? -1.045 -6.853 -19.420 1.00 74.51 181 LEU A O 1
ATOM 2990 N N . LYS A 1 185 ? 0.800 -7.055 -18.128 1.00 74.04 182 LYS A N 1
ATOM 2991 C CA . LYS A 1 185 ? 0.740 -8.516 -18.008 1.00 75.41 182 LYS A CA 1
ATOM 2992 C C . LYS A 1 185 ? -0.464 -8.908 -17.127 1.00 81.17 182 LYS A C 1
ATOM 2993 O O . LYS A 1 185 ? -0.988 -10.013 -17.258 1.00 81.07 182 LYS A O 1
ATOM 3012 N N . ASP A 1 186 ? -0.899 -7.978 -16.248 1.00 78.77 183 ASP A N 1
ATOM 3013 C CA . ASP A 1 186 ? -2.021 -8.137 -15.320 1.00 79.16 183 ASP A CA 1
ATOM 3014 C C . ASP A 1 186 ? -3.384 -8.341 -16.001 1.00 82.37 183 ASP A C 1
ATOM 3015 O O . ASP A 1 186 ? -4.122 -9.241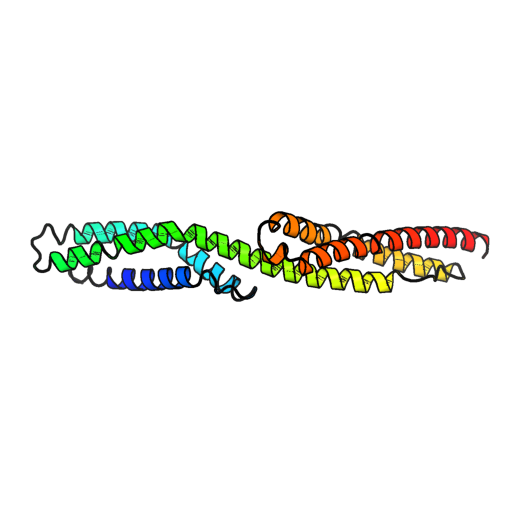 -15.598 1.00 82.80 183 ASP A O 1
ATOM 3024 N N . LYS A 1 187 ? -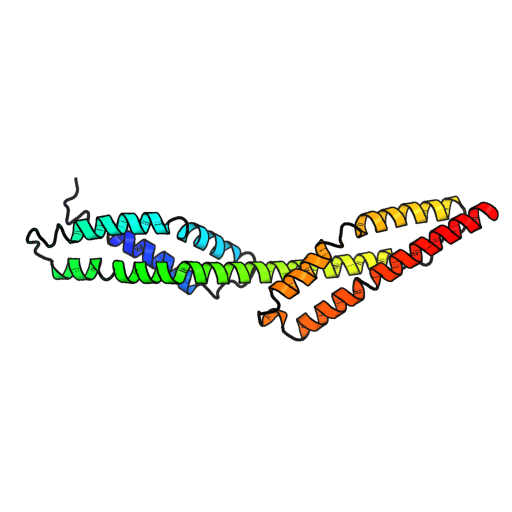3.745 -7.481 -16.981 1.00 76.98 184 LYS A N 1
ATOM 3025 C CA . LYS A 1 187 ? -5.069 -7.531 -17.624 1.00 75.90 184 LYS A CA 1
ATOM 3026 C C . LYS A 1 187 ? -5.330 -8.814 -18.424 1.00 78.17 184 LYS A C 1
ATOM 3027 O O . LYS A 1 187 ? -4.393 -9.445 -18.908 1.00 78.31 184 LYS A O 1
ATOM 3046 N N . ALA A 1 188 ? -6.619 -9.206 -18.522 1.00 73.02 185 ALA A N 1
ATOM 3047 C CA . ALA A 1 188 ? -7.076 -10.416 -19.211 1.00 72.17 185 ALA A CA 1
ATOM 3048 C C . ALA A 1 188 ? -6.782 -10.425 -20.710 1.00 72.08 185 ALA A C 1
ATOM 3049 O O . ALA A 1 188 ? -6.243 -11.413 -21.204 1.00 71.69 185 ALA A O 1
ATOM 3056 N N . ALA A 1 189 ? -7.158 -9.344 -21.431 1.00 65.63 186 ALA A N 1
ATOM 3057 C CA . ALA A 1 189 ? -6.971 -9.209 -22.888 1.00 63.89 186 ALA A CA 1
ATOM 3058 C C . ALA A 1 189 ? -5.541 -9.514 -23.379 1.00 64.51 186 ALA A C 1
ATOM 3059 O O . ALA A 1 189 ? -5.385 -10.018 -24.492 1.00 63.78 186 ALA A O 1
ATOM 3066 N N . VAL A 1 190 ? -4.515 -9.212 -22.563 1.00 59.39 187 VAL A N 1
ATOM 3067 C CA . VAL A 1 190 ? -3.119 -9.520 -22.893 1.00 59.04 187 VAL A CA 1
ATOM 3068 C C . VAL A 1 190 ? -2.837 -10.990 -22.563 1.00 61.74 187 VAL A C 1
ATOM 3069 O O . VAL A 1 190 ? -2.153 -11.665 -23.331 1.00 61.24 187 VAL A O 1
ATOM 3082 N N . GLY A 1 191 ? -3.369 -11.473 -21.437 1.00 56.82 188 GLY A N 1
ATOM 3083 C CA . GLY A 1 191 ? -3.184 -12.851 -20.994 1.00 56.74 188 GLY A CA 1
ATOM 3084 C C . GLY A 1 191 ? -3.809 -13.917 -21.876 1.00 60.33 188 GLY A C 1
ATOM 3085 O O . GLY A 1 191 ? -3.452 -15.091 -21.745 1.00 60.50 188 GLY A O 1
ATOM 3089 N N . GLN A 1 192 ? -4.761 -13.534 -22.765 1.00 56.65 189 GLN A N 1
ATOM 3090 C CA . GLN A 1 192 ? -5.418 -14.463 -23.693 1.00 56.93 189 GLN A CA 1
ATOM 3091 C C . GLN A 1 192 ? -4.386 -15.196 -24.545 1.00 60.75 189 GLN A C 1
ATOM 3092 O O . GLN A 1 192 ? -3.423 -14.572 -25.002 1.00 59.50 189 GLN A O 1
ATOM 3106 N N . GLU A 1 193 ? -4.585 -16.516 -24.747 1.00 57.91 190 GLU A N 1
ATOM 3107 C CA . GLU A 1 193 ? -3.661 -17.384 -25.504 1.00 57.70 190 GLU A CA 1
ATOM 3108 C C . GLU A 1 193 ? -3.301 -16.880 -26.908 1.00 59.35 190 GLU A C 1
ATOM 3109 O O . GLU A 1 193 ? -2.186 -17.151 -27.362 1.00 59.37 190 GLU A O 1
ATOM 3121 N N . GLU A 1 194 ? -4.223 -16.174 -27.598 1.00 53.75 191 GLU A N 1
ATOM 3122 C CA . GLU A 1 194 ? -3.951 -15.643 -28.939 1.00 53.00 191 GLU A CA 1
ATOM 3123 C C . GLU A 1 194 ? -2.907 -14.520 -28.895 1.00 53.48 191 GLU A C 1
ATOM 3124 O O . GLU A 1 194 ? -2.083 -14.428 -29.803 1.00 51.24 191 GLU A O 1
ATOM 3136 N N . ILE A 1 195 ? -2.944 -13.677 -27.841 1.00 48.52 192 ILE A N 1
ATOM 3137 C CA . ILE A 1 195 ? -2.001 -12.567 -27.665 1.00 47.04 192 ILE A CA 1
ATOM 3138 C C . ILE A 1 195 ? -0.655 -13.095 -27.160 1.00 51.43 192 ILE A C 1
ATOM 3139 O O . ILE A 1 195 ? 0.384 -12.590 -27.582 1.00 50.38 192 ILE A O 1
ATOM 3155 N N . GLN A 1 196 ? -0.667 -14.119 -26.286 1.00 48.39 193 GLN A N 1
ATOM 3156 C CA . GLN A 1 196 ? 0.560 -14.756 -25.791 1.00 47.97 193 GLN A CA 1
ATOM 3157 C C . GLN A 1 196 ? 1.314 -15.466 -26.920 1.00 50.29 193 GLN A C 1
ATOM 3158 O O . GLN A 1 196 ? 2.546 -15.510 -26.886 1.00 49.39 193 GLN A O 1
ATOM 3172 N N . LEU A 1 197 ? 0.584 -15.995 -27.922 1.00 46.45 194 LEU A N 1
ATOM 3173 C CA . LEU A 1 197 ? 1.202 -16.609 -29.093 1.00 46.84 194 LEU A CA 1
ATOM 3174 C C . LEU A 1 197 ? 1.815 -15.504 -29.950 1.00 47.03 194 LEU A C 1
ATOM 3175 O O . LEU A 1 197 ? 2.960 -15.630 -30.360 1.00 45.02 194 LEU A O 1
ATOM 3191 N N . ARG A 1 198 ? 1.055 -14.422 -30.214 1.00 42.11 195 ARG A N 1
ATOM 3192 C CA . ARG A 1 198 ? 1.551 -13.304 -31.026 1.00 40.44 195 ARG A CA 1
ATOM 3193 C C . ARG A 1 198 ? 2.818 -12.711 -30.448 1.00 42.02 195 ARG A C 1
ATOM 3194 O O . ARG A 1 198 ? 3.703 -12.345 -31.211 1.00 39.96 195 ARG A O 1
ATOM 3215 N N . LEU A 1 199 ? 2.904 -12.594 -29.113 1.00 38.38 196 LEU A N 1
ATOM 3216 C CA . LEU A 1 199 ? 4.095 -12.041 -28.472 1.00 37.99 196 LEU A CA 1
ATOM 3217 C C . LEU A 1 199 ? 5.299 -12.963 -28.603 1.00 42.79 196 LEU A C 1
ATOM 3218 O O . LEU A 1 199 ? 6.402 -12.474 -28.825 1.00 41.80 196 LEU A O 1
ATOM 3234 N N . ALA A 1 200 ? 5.092 -14.286 -28.515 1.00 40.19 197 ALA A N 1
ATOM 3235 C CA . ALA A 1 200 ? 6.174 -15.260 -28.695 1.00 39.79 197 ALA A CA 1
ATOM 3236 C C . ALA A 1 200 ? 6.669 -15.233 -30.147 1.00 42.34 197 ALA A C 1
ATOM 3237 O O . ALA A 1 200 ? 7.874 -15.252 -30.377 1.00 42.16 197 ALA A O 1
ATOM 3244 N N . GLN A 1 201 ? 5.738 -15.170 -31.113 1.00 37.97 198 GLN A N 1
ATOM 3245 C CA . GLN A 1 201 ? 6.055 -15.104 -32.550 1.00 37.04 198 GLN A CA 1
ATOM 3246 C C . GLN A 1 201 ? 6.755 -13.777 -32.908 1.00 39.73 198 GLN A C 1
ATOM 3247 O O . GLN A 1 201 ? 7.663 -13.760 -33.755 1.00 38.42 198 GLN A O 1
ATOM 3261 N N . PHE A 1 202 ? 6.307 -12.676 -32.285 1.00 34.34 199 PHE A N 1
ATOM 3262 C CA . PHE A 1 202 ? 6.895 -11.336 -32.440 1.00 32.63 199 PHE A CA 1
ATOM 3263 C C . PHE A 1 202 ? 8.377 -11.385 -32.035 1.00 37.56 199 PHE A C 1
ATOM 3264 O O . PHE A 1 202 ? 9.241 -10.997 -32.829 1.00 33.31 199 PHE A O 1
ATOM 3281 N N . VAL A 1 203 ? 8.672 -11.969 -30.850 1.00 36.13 200 VAL A N 1
ATOM 3282 C CA . VAL A 1 203 ? 10.047 -12.196 -30.374 1.00 38.20 200 VAL A CA 1
ATOM 3283 C C . VAL A 1 203 ? 10.814 -13.138 -31.341 1.00 41.33 200 VAL A C 1
ATOM 3284 O O . VAL A 1 203 ? 11.979 -12.864 -31.661 1.00 40.41 200 VAL A O 1
ATOM 3297 N N . GLU A 1 204 ? 10.170 -14.243 -31.800 1.00 38.83 201 GLU A N 1
ATOM 3298 C CA . GLU A 1 204 ? 10.773 -15.202 -32.750 1.00 38.38 201 GLU A CA 1
ATOM 3299 C C . GLU A 1 204 ? 11.170 -14.503 -34.061 1.00 40.03 201 GLU A C 1
ATOM 3300 O O . GLU A 1 204 ? 12.267 -14.733 -34.566 1.00 39.68 201 GLU A O 1
ATOM 3312 N N . HIS A 1 205 ? 10.289 -13.649 -34.602 1.00 36.04 202 HIS A N 1
ATOM 3313 C CA . HIS A 1 205 ? 10.572 -12.939 -35.860 1.00 35.41 202 HIS A CA 1
ATOM 3314 C C . HIS A 1 205 ? 11.615 -11.843 -35.676 1.00 36.92 202 HIS A C 1
ATOM 3315 O O . HIS A 1 205 ? 12.428 -11.627 -36.589 1.00 34.42 202 HIS A O 1
ATOM 3329 N N . TRP A 1 206 ? 11.632 -11.179 -34.509 1.00 31.80 203 TRP A N 1
ATOM 3330 C CA . TRP A 1 206 ? 12.615 -10.127 -34.199 1.00 32.63 203 TRP A CA 1
ATOM 3331 C C . TRP A 1 206 ? 14.010 -10.763 -34.136 1.00 37.18 203 TRP A C 1
ATOM 3332 O O . TRP A 1 206 ? 14.934 -10.279 -34.811 1.00 34.29 203 TRP A O 1
ATOM 3353 N N . GLU A 1 207 ? 14.161 -11.859 -33.360 1.00 35.70 204 GLU A N 1
ATOM 3354 C CA A GLU A 1 207 ? 15.459 -12.539 -33.252 0.64 36.48 204 GLU A CA 1
ATOM 3355 C CA B GLU A 1 207 ? 15.464 -12.529 -33.247 0.36 36.41 204 GLU A CA 1
ATOM 3356 C C . GLU A 1 207 ? 15.898 -13.135 -34.589 1.00 40.41 204 GLU A C 1
ATOM 3357 O O . GLU A 1 207 ? 17.090 -13.106 -34.899 1.00 40.35 204 GLU A O 1
ATOM 3380 N N . LYS A 1 208 ? 14.941 -13.663 -35.404 1.00 35.93 205 LYS A N 1
ATOM 3381 C CA . LYS A 1 208 ? 15.273 -14.219 -36.722 1.00 34.97 205 LYS A CA 1
ATOM 3382 C C . LYS A 1 208 ? 15.779 -13.085 -37.614 1.00 35.41 205 LYS A C 1
ATOM 3383 O O . LYS A 1 208 ? 16.802 -13.255 -38.286 1.00 33.80 205 LYS A O 1
ATOM 3402 N N . LEU A 1 209 ? 15.113 -11.919 -37.581 1.00 29.35 206 LEU A N 1
ATOM 3403 C CA . LEU A 1 209 ? 15.537 -10.744 -38.363 1.00 28.58 206 LEU A CA 1
ATOM 3404 C C . LEU A 1 209 ? 16.973 -10.328 -37.959 1.00 33.90 206 LEU A C 1
ATOM 3405 O O . LEU A 1 209 ? 17.819 -10.056 -38.819 1.00 31.65 206 LEU A O 1
ATOM 3421 N N . LYS A 1 210 ? 17.249 -10.287 -36.635 1.00 33.23 207 LYS A N 1
ATOM 3422 C CA . LYS A 1 210 ? 18.596 -9.965 -36.147 1.00 34.65 207 LYS A CA 1
ATOM 3423 C C . LYS A 1 210 ? 19.624 -11.043 -36.559 1.00 39.40 207 LYS A C 1
ATOM 3424 O O . LYS A 1 210 ? 20.754 -10.695 -36.901 1.00 41.33 207 LYS A O 1
ATOM 3443 N N . GLU A 1 211 ? 19.248 -12.344 -36.533 1.00 36.64 208 GLU A N 1
ATOM 3444 C CA . GLU A 1 211 ? 20.159 -13.433 -36.921 1.00 36.55 208 GLU A CA 1
ATOM 3445 C C . GLU A 1 211 ? 20.469 -13.359 -38.408 1.00 37.63 208 GLU A C 1
ATOM 3446 O O . GLU A 1 211 ? 21.612 -13.603 -38.822 1.00 37.37 208 GLU A O 1
ATOM 3458 N N . LEU A 1 212 ? 19.463 -12.996 -39.215 1.00 31.42 209 LEU A N 1
ATOM 3459 C CA . LEU A 1 212 ? 19.666 -12.871 -40.661 1.00 29.64 209 LEU A CA 1
ATOM 3460 C C . LEU A 1 212 ? 20.501 -11.645 -41.023 1.00 31.35 209 LEU A C 1
ATOM 3461 O O . LEU A 1 212 ? 21.396 -11.770 -41.875 1.00 28.16 209 LEU A O 1
ATOM 3477 N N . ALA A 1 213 ? 20.225 -10.473 -40.414 1.00 28.19 210 ALA A N 1
ATOM 3478 C CA . ALA A 1 213 ? 20.953 -9.238 -40.737 1.00 29.69 210 ALA A CA 1
ATOM 3479 C C . ALA A 1 213 ? 22.420 -9.351 -40.380 1.00 34.33 210 ALA A C 1
ATOM 3480 O O . ALA A 1 213 ? 23.267 -8.987 -41.190 1.00 31.16 210 ALA A O 1
ATOM 3487 N N . LYS A 1 214 ? 22.712 -9.894 -39.187 1.00 33.74 211 LYS A N 1
ATOM 3488 C CA . LYS A 1 214 ? 24.089 -10.101 -38.714 1.00 35.22 211 LYS A CA 1
ATOM 3489 C C . LYS A 1 214 ? 24.846 -11.022 -39.667 1.00 38.92 211 LYS A C 1
ATOM 3490 O O . LYS A 1 214 ? 25.947 -10.669 -40.131 1.00 38.33 211 LYS A O 1
ATOM 3509 N N . ALA A 1 215 ? 24.259 -12.197 -39.966 1.00 35.54 212 ALA A N 1
ATOM 3510 C CA . ALA A 1 215 ? 24.831 -13.190 -40.866 1.00 35.12 212 ALA A CA 1
ATOM 3511 C C . ALA A 1 215 ? 25.066 -12.633 -42.279 1.00 35.28 212 ALA A C 1
ATOM 3512 O O . ALA A 1 215 ? 26.117 -12.892 -42.870 1.00 32.77 212 ALA A O 1
ATOM 3519 N N . ARG A 1 216 ? 24.103 -11.861 -42.809 1.00 28.72 213 ARG A N 1
ATOM 3520 C CA . ARG A 1 216 ? 24.246 -11.292 -44.169 1.00 26.68 213 ARG A CA 1
ATOM 3521 C C . ARG A 1 216 ? 25.392 -10.260 -44.213 1.00 29.15 213 ARG A C 1
ATOM 3522 O O . ARG A 1 216 ? 26.188 -10.250 -45.170 1.00 25.10 213 ARG A O 1
ATOM 3543 N N . GLY A 1 217 ? 25.496 -9.423 -43.180 1.00 27.48 214 GLY A N 1
ATOM 3544 C CA . GLY A 1 217 ? 26.550 -8.413 -43.117 1.00 28.67 214 GLY A CA 1
ATOM 3545 C C . GLY A 1 217 ? 27.935 -9.036 -43.121 1.00 32.86 214 GLY A C 1
ATOM 3546 O O . GLY A 1 217 ? 28.817 -8.599 -43.865 1.00 31.32 214 GLY A O 1
ATOM 3550 N N . LEU A 1 218 ? 28.099 -10.135 -42.378 1.00 30.71 215 LEU A N 1
ATOM 3551 C CA . LEU A 1 218 ? 29.400 -10.822 -42.331 1.00 31.70 215 LEU A CA 1
ATOM 3552 C C . LEU A 1 218 ? 29.730 -11.450 -43.677 1.00 32.61 215 LEU A C 1
ATOM 3553 O O . LEU A 1 218 ? 30.863 -11.299 -44.162 1.00 30.94 215 LEU A O 1
ATOM 3569 N N . LYS A 1 219 ? 28.732 -12.073 -44.331 1.00 29.39 216 LYS A N 1
ATOM 3570 C CA . LYS A 1 219 ? 28.924 -12.642 -45.664 1.00 28.44 216 LYS A CA 1
ATOM 3571 C C . LYS A 1 219 ? 29.278 -11.558 -46.672 1.00 27.46 216 LYS A C 1
ATOM 3572 O O . LYS A 1 219 ? 30.147 -11.778 -47.495 1.00 25.72 216 LYS A O 1
ATOM 3591 N N . LEU A 1 220 ? 28.655 -10.379 -46.577 1.00 24.05 217 LEU A N 1
ATOM 3592 C CA . LEU A 1 220 ? 28.995 -9.265 -47.460 1.00 22.55 217 LEU A CA 1
ATOM 3593 C C . LEU A 1 220 ? 30.425 -8.754 -47.238 1.00 26.52 217 LEU A C 1
ATOM 3594 O O . LEU A 1 220 ? 31.130 -8.512 -48.219 1.00 25.76 217 LEU A O 1
ATOM 3610 N N . GLU A 1 221 ? 30.876 -8.677 -45.974 1.00 25.38 218 GLU A N 1
ATOM 3611 C CA . GLU A 1 221 ? 32.270 -8.273 -45.733 1.00 27.89 218 GLU A CA 1
ATOM 3612 C C . GLU A 1 221 ? 33.233 -9.338 -46.279 1.00 30.83 218 GLU A C 1
ATOM 3613 O O . GLU A 1 221 ? 34.241 -8.975 -46.885 1.00 30.26 218 GLU A O 1
ATOM 3625 N N . GLU A 1 222 ? 32.902 -10.649 -46.122 1.00 25.95 219 GLU A N 1
ATOM 3626 C CA . GLU A 1 222 ? 33.754 -11.731 -46.648 1.00 26.39 219 GLU A CA 1
ATOM 3627 C C . GLU A 1 222 ? 33.817 -11.676 -48.170 1.00 28.04 219 GLU A C 1
ATOM 3628 O O . GLU A 1 222 ? 34.879 -11.900 -48.776 1.00 27.18 219 GLU A O 1
ATOM 3640 N N . SER A 1 223 ? 32.681 -11.339 -48.789 1.00 23.43 220 SER A N 1
ATOM 3641 C CA . SER A 1 223 ? 32.611 -11.212 -50.229 1.00 24.25 220 SER A CA 1
ATOM 3642 C C . SER A 1 223 ? 33.446 -10.021 -50.744 1.00 27.88 220 SER A C 1
ATOM 3643 O O . SER A 1 223 ? 34.132 -10.137 -51.748 1.00 27.20 220 SER A O 1
ATOM 3651 N N . LEU A 1 224 ? 33.367 -8.881 -50.051 1.00 23.40 221 LEU A N 1
ATOM 3652 C CA . LEU A 1 224 ? 34.153 -7.717 -50.466 1.00 24.96 221 LEU A CA 1
ATOM 3653 C C . LEU A 1 224 ? 35.629 -8.068 -50.445 1.00 28.24 221 LEU A C 1
ATOM 3654 O O . LEU A 1 224 ? 36.332 -7.784 -51.408 1.00 28.43 221 LEU A O 1
ATOM 3670 N N . GLU A 1 225 ? 36.089 -8.694 -49.361 1.00 25.39 222 GLU A N 1
ATOM 3671 C CA . GLU A 1 225 ? 37.497 -9.094 -49.266 1.00 26.44 222 GLU A CA 1
ATOM 3672 C C . GLU A 1 225 ? 37.889 -10.040 -50.394 1.00 29.88 222 GLU A C 1
ATOM 3673 O O . GLU A 1 225 ? 38.881 -9.801 -51.080 1.00 31.56 222 GLU A O 1
ATOM 3685 N N . TYR A 1 226 ? 37.073 -11.053 -50.650 1.00 24.60 223 TYR A N 1
ATOM 3686 C CA . TYR A 1 226 ? 37.331 -12.003 -51.747 1.00 24.50 223 TYR A CA 1
ATOM 3687 C C . TYR A 1 226 ? 37.391 -11.301 -53.109 1.00 27.98 223 TYR A C 1
ATOM 3688 O O . TYR A 1 226 ? 38.356 -11.470 -53.850 1.00 28.52 223 TYR A O 1
ATOM 3706 N N . LEU A 1 227 ? 36.367 -10.488 -53.417 1.00 26.58 224 LEU A N 1
ATOM 3707 C CA . LEU A 1 227 ? 36.287 -9.809 -54.707 1.00 27.81 224 LEU A CA 1
ATOM 3708 C C . LEU A 1 227 ? 37.392 -8.760 -54.903 1.00 30.32 224 LEU A C 1
ATOM 3709 O O . LEU A 1 227 ? 37.769 -8.519 -56.034 1.00 31.00 224 LEU A O 1
ATOM 3725 N N . GLN A 1 228 ? 37.905 -8.157 -53.830 1.00 26.65 225 GLN A N 1
ATOM 3726 C CA . GLN A 1 228 ? 39.047 -7.222 -53.922 1.00 27.89 225 GLN A CA 1
ATOM 3727 C C . GLN A 1 228 ? 40.330 -7.934 -54.378 1.00 31.33 225 GLN A C 1
ATOM 3728 O O . GLN A 1 228 ? 41.146 -7.320 -55.061 1.00 31.88 225 GLN A O 1
ATOM 3742 N N . PHE A 1 229 ? 40.508 -9.222 -54.020 1.00 27.60 226 PHE A N 1
ATOM 3743 C CA . PHE A 1 229 ? 41.670 -10.006 -54.460 1.00 27.20 226 PHE A CA 1
ATOM 3744 C C . PHE A 1 229 ? 41.420 -10.648 -55.803 1.00 28.89 226 PHE A C 1
ATOM 3745 O O . PHE A 1 229 ? 42.363 -10.834 -56.568 1.00 27.83 226 PHE A O 1
ATOM 3762 N N . MET A 1 230 ? 40.163 -11.026 -56.079 1.00 26.59 227 MET A N 1
ATOM 3763 C CA . MET A 1 230 ? 39.818 -11.724 -57.309 1.00 28.43 227 MET A CA 1
ATOM 3764 C C . MET A 1 230 ? 39.492 -10.803 -58.527 1.00 37.67 227 MET A C 1
ATOM 3765 O O . MET A 1 230 ? 39.333 -11.331 -59.625 1.00 38.60 227 MET A O 1
ATOM 3779 N N . GLN A 1 231 ? 39.483 -9.451 -58.368 1.00 36.19 228 GLN A N 1
ATOM 3780 C CA . GLN A 1 231 ? 39.173 -8.494 -59.466 1.00 39.77 228 GLN A CA 1
ATOM 3781 C C . GLN A 1 231 ? 40.184 -8.444 -60.616 1.00 45.45 228 GLN A C 1
ATOM 3782 O O . GLN A 1 231 ? 39.765 -8.170 -61.762 1.00 47.66 228 GLN A O 1
#

B-factor: mean 35.58, std 19.22, range [7.13, 134.05]

Foldseek 3Di:
DDDLVVVLVVVLVVLVVVLVVLVVLLVCLPVCPALVSLVVSLVVLVVCVVCLVVVVVVLVVSVVSLVVCCVVDHDPNVVSVVSSVVSVVSSVVSVVCSVVSSVSSVLSNLVNVLVVLLVVLLVVLVVLVVVLPDPPLDDALVRLVVVLVVLVVSVVVPVVCVVSLVVSVVSLVVNVPDDVCVDPVNVVSNVVSVVSSVVSVVSSVVSNVSSVVSNVVNVVVD

Radius of gyration: 31.42 Å; Cα contacts (8 Å, |Δi|>4): 132; chains: 1; bounding box: 82×59×71 Å

Nearest PDB structures (foldseek):
  5j4o-assembly1_A  TM=1.005E+00  e=1.280E-26  Homo sapiens
  3kbt-assembly1_A  TM=6.565E-01  e=1.068E-07  Homo sapiens
  3kbu-assembly1_A  TM=6.569E-01  e=1.122E-07  Homo sapiens
  3kbu-assembly2_B  TM=6.385E-01  e=1.122E-07  Homo sapiens
  3kbt-assembly2_B  TM=6.464E-01  e=2.688E-07  Homo sapiens

GO terms:
  GO:0051015 actin filament binding (F, TAS)
  GO:0005200 structural constituent of cytoskeleton (F, TAS)
  GO:0008091 spectrin (C, TAS)
  GO:0007015 actin filament organization (P, TAS)
  GO:0005829 cytosol (C, TAS)
  GO:0005515 protein binding (F, IPI)
  GO:0014731 spectrin-associated cytoskeleton (C, IDA)
  GO:0009898 cytoplasmic side of plasma membrane (C, TAS)
  GO:0015629 actin cytoskeleton (C, TAS)

Secondary structure (DSSP, 8-state):
---HHHHHHHHHHHHHHHHHHHHHHHHTTT---SHHHHHHHHHHHHHHHHHHHHHHHHHHHHHHHHHHHHHTT-S-HHHHHHHHHHHHHHHHHHHHHHHHHHHHHHHHHHHHHHHHHHHHHHHHHHHHHHHH------SSHHHHHHHHHHHHHHHHHHHTTHHHHHHHHHHHHHTSSSHHHHSHHHHHHHHHHHHHHHHHHHHHHHHHHHHHHHHHHHHHH-